Protein 1L0S (pdb70)

Radius of gyration: 23.51 Å; Cα contacts (8 Å, |Δi|>4): 1232; chains: 4; bounding box: 65×53×34 Å

Solvent-accessible surface area: 15300 Å² total

InterPro domains:
  IPR007928 Choristoneura fumiferana antifreeze [PF05264] (45-108)
  IPR036668 Insect antifreeze protein superfamily [SSF51177] (20-108)

B-factor: mean 42.64, std 13.29, range [8.75, 133.98]

Organism: Choristoneura fumiferana (NCBI:txid7141)

Secondary structure (DSSP, 8-state):
-EEEES----TT-EEESEEEE---EEEEEES-EEES-EEEEEEEES-EEESEEEEEEEEEEES-EEETTEEPP-TT-EEES-EEEE-/--EEES----TT-EEES-EEE---BS-EEES-EEES-EEEEEEEES-EEESEEEEEEEEEEES-EEETTEEPP-TT-EEES-EEEE-/-EEEES----TT-EEESEEEE---EEEEEES-EEES-EEEEEEEES-EEESEEEEEEEEEEES-EEETTEEPP-TT-EEES-EEEE-/--EEES----TT-EEES-EEE---BS-EEES-EEES-EEEEEEEES-EEESEEEEEEEEEEES-EEETTEEPP-SS-EEES-EEEE-

Structure (mmCIF, N/CA/C/O backbone):
data_1L0S
#
_entry.id   1L0S
#
_cell.length_a   128.400
_cell.length_b   128.400
_cell.length_c   68.320
_cell.angle_alpha   90.00
_cell.angle_beta   90.00
_cell.angle_gamma   120.00
#
_symmetry.space_group_name_H-M   'P 65'
#
loop_
_entity.id
_entity.type
_entity.pdbx_description
1 polymer 'thermal hysteresis protein'
2 non-polymer 'CADMIUM ION'
3 water water
#
loop_
_atom_site.group_PDB
_atom_site.id
_atom_site.type_symbol
_atom_site.label_atom_id
_atom_site.label_alt_id
_atom_site.label_comp_id
_atom_site.label_asym_id
_atom_site.label_entity_id
_atom_site.label_seq_id
_atom_site.pdbx_PDB_ins_code
_atom_site.Cartn_x
_atom_site.Cartn_y
_atom_site.Cartn_z
_atom_site.occupancy
_atom_site.B_iso_or_equiv
_atom_site.auth_seq_id
_atom_site.auth_comp_id
_atom_site.auth_asym_id
_atom_site.auth_atom_id
_atom_site.pdbx_PDB_model_num
ATOM 1 N N . SER A 1 3 ? 16.831 52.943 43.016 1.00 51.49 3 SER A N 1
ATOM 2 C CA . SER A 1 3 ? 16.170 54.282 42.937 1.00 58.24 3 SER A CA 1
ATOM 3 C C . SER A 1 3 ? 16.982 55.219 42.060 1.00 50.21 3 SER A C 1
ATOM 4 O O . SER A 1 3 ? 16.854 56.439 42.147 1.00 45.26 3 SER A O 1
ATOM 7 N N . CYS A 1 4 ? 17.826 54.642 41.218 1.00 55.14 4 CYS A N 1
ATOM 8 C CA . CYS A 1 4 ? 18.650 55.437 40.326 1.00 54.20 4 CYS A CA 1
ATOM 9 C C . CYS A 1 4 ? 18.154 55.246 38.896 1.00 49.42 4 CYS A C 1
ATOM 10 O O . CYS A 1 4 ? 18.186 54.137 38.369 1.00 51.46 4 CYS A O 1
ATOM 13 N N . THR A 1 5 ? 17.672 56.321 38.278 1.00 46.81 5 THR A N 1
ATOM 14 C CA . THR A 1 5 ? 17.183 56.233 36.905 1.00 46.17 5 THR A CA 1
ATOM 15 C C . THR A 1 5 ? 18.359 56.456 35.969 1.00 41.19 5 THR A C 1
ATOM 16 O O . THR A 1 5 ? 18.879 57.566 35.868 1.00 42.50 5 THR A O 1
ATOM 20 N N . ASN A 1 6 ? 18.775 55.401 35.280 1.00 42.01 6 ASN A N 1
ATOM 21 C CA . ASN A 1 6 ? 19.920 55.498 34.389 1.00 42.09 6 ASN A CA 1
ATOM 22 C C . ASN A 1 6 ? 19.636 55.267 32.918 1.00 38.05 6 ASN A C 1
ATOM 23 O O . ASN A 1 6 ? 19.212 54.187 32.516 1.00 32.67 6 ASN A O 1
ATOM 28 N N . THR A 1 7 ? 19.909 56.296 32.122 1.00 39.23 7 THR A N 1
ATOM 29 C CA . THR A 1 7 ? 19.734 56.252 30.672 1.00 37.22 7 THR A CA 1
ATOM 30 C C . THR A 1 7 ? 21.085 56.572 30.026 1.00 33.30 7 THR A C 1
ATOM 31 O O . THR A 1 7 ? 21.574 57.707 30.102 1.00 26.25 7 THR A O 1
ATOM 35 N N . ASN A 1 8 ? 21.700 55.569 29.405 1.00 39.89 8 ASN A N 1
ATOM 36 C CA . ASN A 1 8 ? 22.997 55.765 28.761 1.00 37.03 8 ASN A CA 1
ATOM 37 C C . ASN A 1 8 ? 24.028 56.424 29.680 1.00 37.99 8 ASN A C 1
ATOM 38 O O . ASN A 1 8 ? 24.747 57.344 29.274 1.00 24.94 8 ASN A O 1
ATOM 43 N N . SER A 1 9 ? 24.094 55.968 30.926 1.00 34.89 9 SER A N 1
ATOM 44 C CA . SER A 1 9 ? 25.061 56.530 31.860 1.00 43.09 9 SER A CA 1
ATOM 45 C C . SER A 1 9 ? 25.922 55.431 32.457 1.00 39.84 9 SER A C 1
ATOM 46 O O . SER A 1 9 ? 25.519 54.266 32.512 1.00 27.05 9 SER A O 1
ATOM 49 N N . GLN A 1 10 ? 27.115 55.810 32.898 1.00 42.73 10 GLN A N 1
ATOM 50 C CA . GLN A 1 10 ? 28.031 54.851 33.500 1.00 49.62 10 GLN A CA 1
ATOM 51 C C . GLN A 1 10 ? 28.641 55.423 34.770 1.00 47.93 10 GLN A C 1
ATOM 52 O O . GLN A 1 10 ? 29.109 56.565 34.792 1.00 53.63 10 GLN A O 1
ATOM 58 N N . LEU A 1 11 ? 28.614 54.630 35.834 1.00 47.69 11 LEU A N 1
ATOM 59 C CA . LEU A 1 11 ? 29.167 55.065 37.107 1.00 55.56 11 LEU A CA 1
ATOM 60 C C . LEU A 1 11 ? 30.294 54.137 37.538 1.00 53.18 11 LEU A C 1
ATOM 61 O O . LEU A 1 11 ? 30.316 52.953 37.187 1.00 48.73 11 LEU A O 1
ATOM 66 N N . SER A 1 12 ? 31.232 54.685 38.296 1.00 54.44 12 SER A N 1
ATOM 67 C CA . SER A 1 12 ? 32.347 53.900 38.795 1.00 55.47 12 SER A CA 1
ATOM 68 C C . SER A 1 12 ? 31.770 52.941 39.818 1.00 51.27 12 SER A C 1
ATOM 69 O O . SER A 1 12 ? 30.893 53.316 40.592 1.00 57.43 12 SER A O 1
ATOM 72 N N . ALA A 1 13 ? 32.253 51.702 39.810 1.00 63.68 13 ALA A N 1
ATOM 73 C CA . ALA A 1 13 ? 31.780 50.675 40.734 1.00 62.01 13 ALA A CA 1
ATOM 74 C C . AL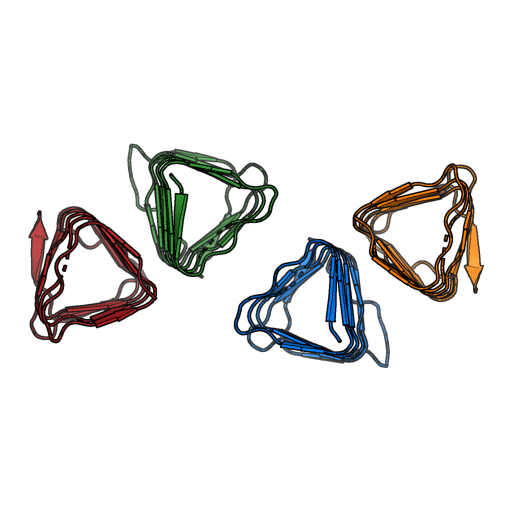A A 1 13 ? 31.734 51.182 42.178 1.00 60.85 13 ALA A C 1
ATOM 75 O O . ALA A 1 13 ? 30.963 50.678 43.001 1.00 59.32 13 ALA A O 1
ATOM 77 N N . ASN A 1 14 ? 32.554 52.187 42.471 1.00 51.25 14 ASN A N 1
ATOM 78 C CA . ASN A 1 14 ? 32.615 52.767 43.805 1.00 54.33 14 ASN A CA 1
ATOM 79 C C . ASN A 1 14 ? 31.640 53.922 44.073 1.00 56.56 14 ASN A C 1
ATOM 80 O O . ASN A 1 14 ? 31.494 54.351 45.218 1.00 58.47 14 ASN A O 1
ATOM 85 N N . SER A 1 15 ? 30.967 54.420 43.038 1.00 51.84 15 SER A N 1
ATOM 86 C CA . SER A 1 15 ? 30.033 55.538 43.209 1.00 49.79 15 SER A CA 1
ATOM 87 C C . SER A 1 15 ? 28.667 55.144 43.760 1.00 51.18 15 SER A C 1
ATOM 88 O O . SER A 1 15 ? 28.250 53.986 43.660 1.00 54.77 15 SER A O 1
ATOM 91 N N . LYS A 1 16 ? 27.977 56.120 44.343 1.00 44.11 16 LYS A N 1
ATOM 92 C CA . LYS A 1 16 ? 26.652 55.906 44.921 1.00 46.87 16 LYS A CA 1
ATOM 93 C C . LYS A 1 16 ? 25.604 56.803 44.257 1.00 50.64 16 LYS A C 1
ATOM 94 O O . LYS A 1 16 ? 25.816 58.008 44.106 1.00 46.39 16 LYS A O 1
ATOM 100 N N . CYS A 1 17 ? 24.477 56.216 43.861 1.00 50.68 17 CYS A N 1
ATOM 101 C CA . CYS A 1 17 ? 23.398 56.976 43.234 1.00 52.07 17 CYS A CA 1
ATOM 102 C C . CYS A 1 17 ? 22.072 56.658 43.897 1.00 53.89 17 CYS A C 1
ATOM 103 O O . CYS A 1 17 ? 21.592 55.522 43.844 1.00 52.80 17 CYS A O 1
ATOM 106 N N . GLU A 1 18 ? 21.472 57.678 44.502 1.00 52.38 18 GLU A N 1
ATOM 107 C CA . GLU A 1 18 ? 20.208 57.511 45.208 1.00 48.79 18 GLU A CA 1
ATOM 108 C C . GLU A 1 18 ? 19.181 58.580 44.820 1.00 44.49 18 GLU A C 1
ATOM 109 O O . GLU A 1 18 ? 19.492 59.778 44.819 1.00 35.68 18 GLU A O 1
ATOM 115 N N . LYS A 1 19 ? 17.963 58.131 44.497 1.00 37.43 19 LYS A N 1
ATOM 116 C CA . LYS A 1 19 ? 16.860 59.013 44.124 1.00 40.84 19 LYS A CA 1
ATOM 117 C C . LYS A 1 19 ? 17.336 60.047 43.125 1.00 40.76 19 LYS A C 1
ATOM 118 O O . LYS A 1 19 ? 17.128 61.248 43.311 1.00 39.83 19 LYS A O 1
ATOM 124 N N . SER A 1 20 ? 17.967 59.581 42.057 1.00 41.55 20 SER A N 1
ATOM 125 C CA . SER A 1 20 ? 18.501 60.496 41.066 1.00 34.70 20 SER A CA 1
ATOM 126 C C . SER A 1 20 ? 18.322 59.980 39.663 1.00 32.96 20 SER A C 1
ATOM 127 O O . SER A 1 20 ? 18.041 58.798 39.446 1.00 33.73 20 SER A O 1
ATOM 130 N N . THR A 1 21 ? 18.507 60.884 38.707 1.00 28.24 21 THR A N 1
ATOM 131 C CA . THR A 1 21 ? 18.391 60.552 37.295 1.00 33.88 21 THR A CA 1
ATOM 132 C C . THR A 1 21 ? 19.683 60.849 36.539 1.00 26.54 21 THR A C 1
ATOM 133 O O . THR A 1 21 ? 20.222 61.952 36.618 1.00 26.86 21 THR A O 1
ATOM 137 N N . LEU A 1 22 ? 20.170 59.862 35.794 1.00 36.58 22 LEU A N 1
ATOM 138 C CA . LEU A 1 22 ? 21.407 60.017 35.032 1.00 36.19 22 LEU A CA 1
ATOM 139 C C . LEU A 1 22 ? 21.117 59.823 33.552 1.00 30.67 22 LEU A C 1
ATOM 140 O O . LEU A 1 22 ? 20.683 58.758 33.129 1.00 33.28 22 LEU A O 1
ATOM 145 N N . THR A 1 23 ? 21.374 60.853 32.762 1.00 32.12 23 THR A N 1
ATOM 146 C CA . THR A 1 23 ? 21.118 60.786 31.332 1.00 31.53 23 THR A CA 1
ATOM 147 C C . THR A 1 23 ? 22.398 61.149 30.571 1.00 24.53 23 THR A C 1
ATOM 148 O O . THR A 1 23 ? 22.828 62.310 30.554 1.00 26.79 23 THR A O 1
ATOM 152 N N . ASN A 1 24 ? 23.010 60.153 29.940 1.00 25.74 24 ASN A N 1
ATOM 153 C CA . ASN A 1 24 ? 24.251 60.395 29.210 1.00 35.61 24 ASN A CA 1
ATOM 154 C C . ASN A 1 24 ? 25.242 61.055 30.177 1.00 27.56 24 ASN A C 1
ATOM 155 O O . ASN A 1 24 ? 25.896 62.043 29.853 1.00 32.63 24 ASN A O 1
ATOM 160 N N . CYS A 1 25 ? 25.321 60.503 31.380 1.00 28.24 25 CYS A N 1
ATOM 161 C CA . CYS A 1 25 ? 26.199 61.018 32.429 1.00 38.77 25 CYS A CA 1
ATOM 162 C C . CYS A 1 25 ? 27.306 60.030 32.817 1.00 44.30 25 CYS A C 1
ATOM 163 O O . CYS A 1 25 ? 27.136 58.812 32.694 1.00 31.30 25 CYS A O 1
ATOM 180 N N . VAL A 1 27 ? 29.620 59.191 36.087 1.00 36.15 27 VAL A N 1
ATOM 181 C CA . VAL A 1 27 ? 29.837 59.446 37.507 1.00 44.26 27 VAL A CA 1
ATOM 182 C C . VAL A 1 27 ? 31.010 58.624 38.040 1.00 47.59 27 VAL A C 1
ATOM 183 O O . VAL A 1 27 ? 30.979 57.392 38.023 1.00 40.43 27 VAL A O 1
ATOM 187 N N . ASP A 1 28 ? 32.046 59.310 38.512 1.00 42.88 28 ASP A N 1
ATOM 188 C CA . ASP A 1 28 ? 33.221 58.625 39.038 1.00 52.62 28 ASP A CA 1
ATOM 189 C C . ASP A 1 28 ? 33.518 58.989 40.485 1.00 48.27 28 ASP A C 1
ATOM 190 O O . ASP A 1 28 ? 33.679 60.167 40.812 1.00 40.18 28 ASP A O 1
ATOM 195 N N . LYS A 1 29 ? 33.598 57.974 41.345 1.00 47.16 29 LYS A N 1
ATOM 196 C CA . LYS A 1 29 ? 33.895 58.202 42.754 1.00 53.08 29 LYS A CA 1
ATOM 197 C C . LYS A 1 29 ? 33.010 59.361 43.200 1.00 47.25 29 LYS A C 1
ATOM 198 O O . LYS A 1 29 ? 33.503 60.441 43.523 1.00 46.35 29 LYS A O 1
ATOM 204 N N . SER A 1 30 ? 31.699 59.137 43.202 1.00 50.75 30 SER A N 1
ATOM 205 C CA . SER A 1 30 ? 30.769 60.190 43.574 1.00 44.55 30 SER A CA 1
ATOM 206 C C . SER A 1 30 ? 29.515 59.728 44.295 1.00 46.04 30 SER A C 1
ATOM 207 O O . SER A 1 30 ? 29.080 58.580 44.159 1.00 39.76 30 SER A O 1
ATOM 210 N N . GLU A 1 31 ? 28.940 60.657 45.054 1.00 41.61 31 GLU A N 1
ATOM 211 C CA . GLU A 1 31 ? 27.715 60.424 45.812 1.00 50.28 31 GLU A CA 1
ATOM 212 C C . GLU A 1 31 ? 26.650 61.387 45.283 1.00 45.56 31 GLU A C 1
ATOM 213 O O . GLU A 1 31 ? 26.695 62.587 45.558 1.00 42.20 31 GLU A O 1
ATOM 219 N N . VAL A 1 32 ? 25.700 60.858 44.522 1.00 39.83 32 VAL A N 1
ATOM 220 C CA . VAL A 1 32 ? 24.637 61.670 43.951 1.00 45.16 32 VAL A CA 1
ATOM 221 C C . VAL A 1 32 ? 23.300 61.348 44.616 1.00 44.14 32 VAL A C 1
ATOM 222 O O . VAL A 1 32 ? 22.807 60.223 44.518 1.00 37.29 32 VAL A O 1
ATOM 226 N N . PHE A 1 33 ? 22.727 62.339 45.299 1.00 42.51 33 PHE A N 1
ATOM 227 C CA . PHE A 1 33 ? 21.446 62.172 45.997 1.00 46.69 33 PHE A CA 1
ATOM 228 C C . PHE A 1 33 ? 20.381 63.150 45.502 1.00 34.52 33 PHE A C 1
ATOM 229 O O . PHE A 1 33 ? 20.636 64.351 45.421 1.00 33.83 33 PHE A O 1
ATOM 237 N N . GLY A 1 34 ? 19.191 62.626 45.192 1.00 42.39 34 GLY A N 1
ATOM 238 C CA . GLY A 1 34 ? 18.071 63.445 44.728 1.00 31.58 34 GLY A CA 1
ATOM 239 C C . GLY A 1 34 ? 18.492 64.512 43.744 1.00 36.30 34 GLY A C 1
ATOM 240 O O . GLY A 1 34 ? 18.139 65.691 43.872 1.00 30.10 34 GLY A O 1
ATOM 241 N N . THR A 1 35 ? 19.233 64.066 42.736 1.00 29.17 35 THR A N 1
ATOM 242 C CA . THR A 1 35 ? 19.799 64.936 41.724 1.00 27.69 35 THR A CA 1
ATOM 243 C C . THR A 1 35 ? 19.441 64.491 40.321 1.00 23.24 35 THR A C 1
ATOM 244 O O . THR A 1 35 ? 19.142 63.320 40.071 1.00 31.55 35 THR A O 1
ATOM 248 N N . THR A 1 36 ? 19.473 65.440 39.402 1.00 29.27 36 THR A N 1
ATOM 249 C CA . THR A 1 36 ? 19.174 65.143 38.016 1.00 34.95 36 THR A CA 1
ATOM 250 C C . THR A 1 36 ? 20.447 65.427 37.250 1.00 28.25 36 THR A C 1
ATOM 251 O O . THR A 1 36 ? 20.964 66.548 37.279 1.00 22.38 36 THR A O 1
ATOM 255 N N . CYS A 1 37 ? 20.951 64.403 36.572 1.00 34.99 37 CYS A N 1
ATOM 256 C CA . CYS A 1 37 ? 22.173 64.532 35.803 1.00 25.51 37 CYS A CA 1
ATOM 257 C C . CYS A 1 37 ? 21.903 64.380 34.312 1.00 28.39 37 CYS A C 1
ATOM 258 O O . CYS A 1 37 ? 21.299 63.397 33.868 1.00 34.01 37 CYS A O 1
ATOM 261 N N . THR A 1 38 ? 22.362 65.356 33.536 1.00 29.09 38 THR A N 1
ATOM 262 C CA . THR A 1 38 ? 22.182 65.316 32.091 1.00 30.55 38 THR A CA 1
ATOM 263 C C . THR A 1 38 ? 23.489 65.680 31.379 1.00 27.80 38 THR A C 1
ATOM 264 O O . THR A 1 38 ? 24.006 66.795 31.525 1.00 24.12 38 THR A O 1
ATOM 268 N N . GLY A 1 39 ? 24.020 64.716 30.629 1.00 29.37 39 GLY A N 1
ATOM 269 C CA . GLY A 1 39 ? 25.251 64.927 29.883 1.00 26.26 39 GLY A CA 1
ATOM 270 C C . GLY A 1 39 ? 26.345 65.624 30.670 1.00 31.59 39 GLY A C 1
ATOM 271 O O . GLY A 1 39 ? 26.973 66.555 30.177 1.00 30.42 39 GLY A O 1
ATOM 272 N N . SER A 1 40 ? 26.567 65.181 31.902 1.00 34.05 40 SER A N 1
ATOM 273 C CA . SER A 1 40 ? 27.596 65.765 32.753 1.00 32.81 40 SER A CA 1
ATOM 274 C C . SER A 1 40 ? 28.592 64.713 33.236 1.00 31.47 40 SER A C 1
ATOM 275 O O . SER A 1 40 ? 28.368 63.501 33.110 1.00 23.05 40 SER A O 1
ATOM 278 N N . ARG A 1 41 ? 29.697 65.187 33.793 1.00 32.09 41 ARG A N 1
ATOM 279 C CA . ARG A 1 41 ? 30.720 64.288 34.310 1.00 43.53 41 ARG A CA 1
ATOM 280 C C . ARG A 1 41 ? 30.981 64.564 35.781 1.00 39.40 41 ARG A C 1
ATOM 281 O O . ARG A 1 41 ? 31.352 65.684 36.158 1.00 37.54 41 ARG A O 1
ATOM 289 N N . PHE A 1 42 ? 30.774 63.553 36.619 1.00 38.09 42 PHE A N 1
ATOM 290 C CA . PHE A 1 42 ? 31.022 63.717 38.052 1.00 48.52 42 PHE A CA 1
ATOM 291 C C . PHE A 1 42 ? 32.290 62.976 38.434 1.00 48.89 42 PHE A C 1
ATOM 292 O O . PHE A 1 42 ? 32.371 61.753 38.305 1.00 43.60 42 PHE A O 1
ATOM 300 N N . ASP A 1 43 ? 33.280 63.725 38.902 1.00 50.76 43 ASP A N 1
ATOM 301 C CA . ASP A 1 43 ? 34.551 63.138 39.299 1.00 55.52 43 ASP A CA 1
ATOM 302 C C . ASP A 1 43 ? 34.925 63.527 40.728 1.00 49.47 43 ASP A C 1
ATOM 303 O O . ASP A 1 43 ? 35.398 64.637 40.985 1.00 42.89 43 ASP A O 1
ATOM 308 N N . GLY A 1 44 ? 34.698 62.604 41.657 1.00 48.72 44 GLY A N 1
ATOM 309 C CA . GLY A 1 44 ? 35.018 62.869 43.046 1.00 54.66 44 GLY A CA 1
ATOM 310 C C . GLY A 1 44 ? 34.165 63.991 43.597 1.00 58.11 44 GLY A C 1
ATOM 311 O O . GLY A 1 44 ? 34.669 65.026 44.028 1.00 54.99 44 GLY A O 1
ATOM 312 N N . VAL A 1 45 ? 32.856 63.788 43.576 1.00 62.37 45 VAL A N 1
ATOM 313 C CA . VAL A 1 45 ? 31.953 64.801 44.081 1.00 60.89 45 VAL A CA 1
ATOM 314 C C . VAL A 1 45 ? 30.802 64.186 44.864 1.00 56.38 45 VAL A C 1
ATOM 315 O O . VAL A 1 45 ? 30.451 63.011 44.684 1.00 48.97 45 VAL A O 1
ATOM 319 N N . THR A 1 46 ? 30.242 64.997 45.752 1.00 51.73 46 THR A N 1
ATOM 320 C CA . THR A 1 46 ? 29.096 64.621 46.568 1.00 53.77 46 THR A CA 1
ATOM 321 C C . THR A 1 46 ? 28.077 65.719 46.256 1.00 45.85 46 THR A C 1
ATOM 322 O O . THR A 1 46 ? 28.204 66.849 46.729 1.00 37.28 46 THR A O 1
ATOM 326 N N . ILE A 1 47 ? 27.084 65.385 45.437 1.00 44.78 47 ILE A N 1
ATOM 327 C CA . ILE A 1 47 ? 26.084 66.359 45.015 1.00 41.88 47 ILE A CA 1
ATOM 328 C C . ILE A 1 47 ? 24.683 65.991 45.492 1.00 49.05 47 ILE A C 1
ATOM 329 O O . ILE A 1 47 ? 24.199 64.871 45.268 1.00 40.14 47 ILE A O 1
ATOM 334 N N . THR A 1 48 ? 24.028 66.949 46.142 1.00 45.73 48 THR A N 1
ATOM 335 C CA . THR A 1 48 ? 22.704 66.711 46.691 1.00 45.85 48 THR A CA 1
ATOM 336 C C . THR A 1 48 ? 21.663 67.703 46.225 1.00 42.04 48 THR A C 1
ATOM 337 O O . THR A 1 48 ? 21.926 68.905 46.190 1.00 36.53 48 THR A O 1
ATOM 341 N N . THR A 1 49 ? 20.481 67.185 45.886 1.00 35.33 49 THR A N 1
ATOM 342 C CA . THR A 1 49 ? 19.344 68.003 45.457 1.00 43.18 49 THR A CA 1
ATOM 343 C C . THR A 1 49 ? 19.757 69.057 44.441 1.00 37.59 49 THR A C 1
ATOM 344 O O . THR A 1 49 ? 19.500 70.255 44.605 1.00 29.81 49 THR A O 1
ATOM 348 N N . SER A 1 50 ? 20.388 68.603 43.370 1.00 39.58 50 SER A N 1
ATOM 349 C CA . SER A 1 50 ? 20.863 69.521 42.359 1.00 32.86 50 SER A CA 1
ATOM 350 C C . SER A 1 50 ? 20.535 69.034 40.984 1.00 24.36 50 SER A C 1
ATOM 351 O O . SER A 1 50 ? 19.966 67.954 40.800 1.00 29.78 50 SER A O 1
ATOM 354 N N . THR A 1 51 ? 20.914 69.855 40.012 1.00 21.88 51 THR A N 1
ATOM 355 C CA . THR A 1 51 ? 20.719 69.529 38.615 1.00 32.46 51 THR A CA 1
ATOM 356 C C . THR A 1 51 ? 21.999 69.906 37.895 1.00 29.66 51 THR A C 1
ATOM 357 O O . THR A 1 51 ? 22.512 71.014 38.067 1.00 29.27 51 THR A O 1
ATOM 361 N N . SER A 1 52 ? 22.522 68.978 37.105 1.00 33.71 52 SER A N 1
ATOM 362 C CA . SER A 1 52 ? 23.735 69.236 36.348 1.00 30.88 52 SER A CA 1
ATOM 363 C C . SER A 1 52 ? 23.448 69.014 34.878 1.00 29.92 52 SER A C 1
ATOM 364 O O . SER A 1 52 ? 22.979 67.939 34.478 1.00 31.80 52 SER A O 1
ATOM 367 N N . THR A 1 53 ? 23.728 70.028 34.067 1.00 32.05 53 THR A N 1
ATOM 368 C CA . THR A 1 53 ? 23.497 69.909 32.632 1.00 38.02 53 THR A CA 1
ATOM 369 C C . THR A 1 53 ? 24.762 70.237 31.853 1.00 28.88 53 THR A C 1
ATOM 370 O O . THR A 1 53 ? 25.309 71.339 31.969 1.00 27.05 53 THR A O 1
ATOM 374 N N . GLY A 1 54 ? 25.208 69.264 31.061 1.00 30.16 54 GLY A N 1
ATOM 375 C CA . GLY A 1 54 ? 26.398 69.431 30.244 1.00 34.83 54 GLY A CA 1
ATOM 376 C C . GLY A 1 54 ? 27.549 70.051 31.007 1.00 32.61 54 GLY A C 1
ATOM 377 O O . GLY A 1 54 ? 28.203 70.972 30.532 1.00 26.61 54 GLY A O 1
ATOM 378 N N . SER A 1 55 ? 27.800 69.550 32.204 1.00 27.02 55 SER A N 1
ATOM 379 C CA . SER A 1 55 ? 28.867 70.109 32.995 1.00 35.16 55 SER A CA 1
ATOM 380 C C . SER A 1 55 ? 29.833 69.053 33.501 1.00 35.47 55 SER A C 1
ATOM 381 O O . SER A 1 55 ? 29.494 67.875 33.611 1.00 22.58 55 SER A O 1
ATOM 384 N N . ARG A 1 56 ? 31.057 69.490 33.767 1.00 39.48 56 ARG A N 1
ATOM 385 C CA . ARG A 1 56 ? 32.086 68.619 34.318 1.00 46.24 56 ARG A CA 1
ATOM 386 C C . ARG A 1 56 ? 32.379 69.221 35.676 1.00 35.11 56 ARG A C 1
ATOM 387 O O . ARG A 1 56 ? 32.722 70.400 35.777 1.00 39.28 56 ARG A O 1
ATOM 395 N N . ILE A 1 57 ? 32.209 68.425 36.722 1.00 33.92 57 ILE A N 1
ATOM 396 C CA . ILE A 1 57 ? 32.469 68.911 38.066 1.00 41.90 57 ILE A CA 1
ATOM 397 C C . ILE A 1 57 ? 33.430 67.954 38.767 1.00 47.51 57 ILE A C 1
ATOM 398 O O . ILE A 1 57 ? 33.185 66.737 38.833 1.00 38.80 57 ILE A O 1
ATOM 403 N N . SER A 1 58 ? 34.517 68.510 39.299 1.00 44.74 58 SER A N 1
ATOM 404 C CA . SER A 1 58 ? 35.539 67.698 39.949 1.00 56.62 58 SER A CA 1
ATOM 405 C C . SER A 1 58 ? 35.934 68.142 41.352 1.00 55.48 58 SER A C 1
ATOM 406 O O . SER A 1 58 ? 35.884 69.329 41.692 1.00 43.00 58 SER A O 1
ATOM 409 N N . GLY A 1 59 ? 36.348 67.162 42.151 1.00 62.07 59 GLY A N 1
ATOM 410 C CA . GLY A 1 59 ? 36.780 67.422 43.511 1.00 70.36 59 GLY A CA 1
ATOM 411 C C . GLY A 1 59 ? 38.293 67.330 43.657 1.00 70.40 59 GLY A C 1
ATOM 412 O O . GLY A 1 59 ? 39.012 68.190 43.144 1.00 68.31 59 GLY A O 1
ATOM 413 N N . PRO A 1 60 ? 38.812 66.284 44.325 1.00 63.89 60 PRO A N 1
ATOM 414 C CA . PRO A 1 60 ? 38.092 65.171 44.953 1.00 57.95 60 PRO A CA 1
ATOM 415 C C . PRO A 1 60 ? 37.308 65.524 46.218 1.00 54.55 60 PRO A C 1
ATOM 416 O O . PRO A 1 60 ? 36.549 64.698 46.740 1.00 48.82 60 PRO A O 1
ATOM 420 N N . GLY A 1 61 ? 37.496 66.738 46.720 1.00 45.49 61 GLY A N 1
ATOM 421 C CA . GLY A 1 61 ? 36.765 67.140 47.911 1.00 58.61 61 GLY A CA 1
ATOM 422 C C . GLY A 1 61 ? 35.579 68.033 47.579 1.00 60.08 61 GLY A C 1
ATOM 423 O O . GLY A 1 61 ? 35.177 68.875 48.380 1.00 63.46 61 GLY A O 1
ATOM 424 N N . CYS A 1 62 ? 35.015 67.836 46.392 1.00 57.55 62 CYS A N 1
ATOM 425 C CA . CYS A 1 62 ? 33.893 68.632 45.922 1.00 55.08 62 CYS A CA 1
ATOM 426 C C . CYS A 1 62 ? 32.549 68.259 46.552 1.00 54.83 62 CYS A C 1
ATOM 427 O O . CYS A 1 62 ? 32.127 67.102 46.524 1.00 55.23 62 CYS A O 1
ATOM 430 N N . LYS A 1 63 ? 31.889 69.264 47.122 1.00 50.68 63 LYS A N 1
ATOM 431 C CA . LYS A 1 63 ? 30.593 69.093 47.775 1.00 54.75 63 LYS A CA 1
ATOM 432 C C . LYS A 1 63 ? 29.586 70.107 47.228 1.00 56.08 63 LYS A C 1
ATOM 433 O O . LYS A 1 63 ? 29.824 71.316 47.277 1.00 54.36 63 LYS A O 1
ATOM 439 N N . ILE A 1 64 ? 28.463 69.613 46.714 1.00 54.40 64 ILE A N 1
ATOM 440 C CA . ILE A 1 64 ? 27.427 70.484 46.155 1.00 56.93 64 ILE A CA 1
ATOM 441 C C . ILE A 1 64 ? 26.066 70.229 46.787 1.00 52.62 64 ILE A C 1
ATOM 442 O O . ILE A 1 64 ? 25.647 69.079 46.939 1.00 53.94 64 ILE A O 1
ATOM 447 N N . SER A 1 65 ? 25.377 71.308 47.144 1.00 45.78 65 SER A N 1
ATOM 448 C CA . SER A 1 65 ? 24.065 71.206 47.771 1.00 47.95 65 SER A CA 1
ATOM 449 C C . SER A 1 65 ? 23.063 72.177 47.170 1.00 41.76 65 SER A C 1
ATOM 450 O O . SER A 1 65 ? 23.286 73.388 47.166 1.00 40.52 65 SER A O 1
ATOM 453 N N . THR A 1 66 ? 21.954 71.628 46.679 1.00 39.22 66 THR A N 1
ATOM 454 C CA . THR A 1 66 ? 20.875 72.397 46.067 1.00 42.23 66 THR A CA 1
ATOM 455 C C . THR A 1 66 ? 21.340 73.538 45.137 1.00 50.00 66 THR A C 1
ATOM 456 O O . THR A 1 66 ? 21.215 74.738 45.438 1.00 38.54 66 THR A O 1
ATOM 460 N N . CYS A 1 67 ? 21.877 73.122 43.990 1.00 46.68 67 CYS A N 1
ATOM 461 C CA . CYS A 1 67 ? 22.375 74.028 42.963 1.00 38.56 67 CYS A CA 1
ATOM 462 C C . CYS A 1 67 ? 21.926 73.556 41.599 1.00 30.48 67 CYS A C 1
ATOM 463 O O . CYS A 1 67 ? 21.512 72.405 41.420 1.00 34.87 67 CYS A O 1
ATOM 466 N N . ILE A 1 68 ? 22.016 74.458 40.633 1.00 26.01 68 ILE A N 1
ATOM 467 C CA . ILE A 1 68 ? 21.705 74.102 39.263 1.00 34.46 68 ILE A CA 1
ATOM 468 C C . ILE A 1 68 ? 22.984 74.443 38.523 1.00 32.46 68 ILE A C 1
ATOM 469 O O . ILE A 1 68 ? 23.457 75.582 38.585 1.00 33.27 68 ILE A O 1
ATOM 474 N N . ILE A 1 69 ? 23.562 73.452 37.852 1.00 33.51 69 ILE A N 1
ATOM 475 C CA . ILE A 1 69 ? 24.812 73.666 37.120 1.00 35.36 69 ILE A CA 1
ATOM 476 C C . ILE A 1 69 ? 24.597 73.428 35.635 1.00 28.29 69 ILE A C 1
ATOM 477 O O . ILE A 1 69 ? 24.151 72.349 35.229 1.00 36.34 69 ILE A O 1
ATOM 482 N N . THR A 1 70 ? 24.912 74.439 34.825 1.00 33.44 70 THR A N 1
ATOM 483 C CA . THR A 1 70 ? 24.744 74.332 33.375 1.00 36.53 70 THR A CA 1
ATOM 484 C C . THR A 1 70 ? 25.997 74.776 32.636 1.00 41.52 70 THR A C 1
ATOM 485 O O . THR A 1 70 ? 26.506 75.876 32.874 1.00 31.11 70 THR A O 1
ATOM 489 N N . GLY A 1 71 ? 26.477 73.923 31.732 1.00 46.63 71 GLY A N 1
ATOM 490 C CA . GLY A 1 71 ? 27.664 74.247 30.958 1.00 43.93 71 GLY A CA 1
ATOM 491 C C . GLY A 1 71 ? 28.825 74.724 31.809 1.00 45.02 71 GLY A C 1
ATOM 492 O O . GLY A 1 71 ? 29.574 75.618 31.411 1.00 47.51 71 GLY A O 1
ATOM 493 N N . GLY A 1 72 ? 28.963 74.137 32.992 1.00 34.24 72 GLY A N 1
ATOM 494 C CA . GLY A 1 72 ? 30.050 74.504 33.876 1.00 45.65 72 GLY A CA 1
ATOM 495 C C . GLY A 1 72 ? 29.791 75.683 34.791 1.00 44.49 72 GLY A C 1
ATOM 496 O O . GLY A 1 72 ? 30.533 75.897 35.742 1.00 46.25 72 GLY A O 1
ATOM 497 N N . VAL A 1 73 ? 28.748 76.456 34.529 1.00 51.94 73 VAL A N 1
ATOM 498 C CA . VAL A 1 73 ? 28.479 77.605 35.379 1.00 50.95 73 VAL A CA 1
ATOM 499 C C . VAL A 1 73 ? 27.309 77.390 36.338 1.00 53.59 73 VAL A C 1
ATOM 500 O O . VAL A 1 73 ? 26.196 77.060 35.925 1.00 53.38 73 VAL A O 1
ATOM 504 N N . PRO A 1 74 ? 27.566 77.549 37.647 1.00 55.63 74 PRO A N 1
ATOM 505 C CA . PRO A 1 74 ? 26.565 77.391 38.705 1.00 51.87 74 PRO A CA 1
ATOM 506 C C . PRO A 1 74 ? 25.678 78.629 38.779 1.00 49.05 74 PRO A C 1
ATOM 507 O O . PRO A 1 74 ? 26.169 79.754 38.888 1.00 55.48 74 PRO A O 1
ATOM 511 N N . ALA A 1 75 ? 24.370 78.424 38.727 1.00 50.47 75 ALA A N 1
ATOM 512 C CA . ALA A 1 75 ? 23.447 79.547 38.779 1.00 46.03 75 ALA A CA 1
ATOM 513 C C . ALA A 1 75 ? 23.440 80.217 40.151 1.00 43.36 75 ALA A C 1
ATOM 514 O O . ALA A 1 75 ? 23.501 79.545 41.180 1.00 40.28 75 ALA A O 1
ATOM 516 N N . PRO A 1 76 ? 23.380 81.558 40.180 1.00 46.12 76 PRO A N 1
ATOM 517 C CA . PRO A 1 76 ? 23.358 82.287 41.453 1.00 52.54 76 PRO A CA 1
ATOM 518 C C . PRO A 1 76 ? 22.122 81.846 42.233 1.00 55.96 76 PRO A C 1
ATOM 519 O O . PRO A 1 76 ? 21.000 81.954 41.736 1.00 55.66 76 PRO A O 1
ATOM 523 N N . SER A 1 77 ? 22.329 81.345 43.445 1.00 58.88 77 SER A N 1
ATOM 524 C CA . SER A 1 77 ? 21.223 80.871 44.274 1.00 59.21 77 SER A CA 1
ATOM 525 C C . SER A 1 77 ? 21.573 80.906 45.757 1.00 60.00 77 SER A C 1
ATOM 526 O O . SER A 1 77 ? 22.597 80.365 46.174 1.00 60.56 77 SER A O 1
ATOM 529 N N . ALA A 1 78 ? 20.713 81.533 46.553 1.00 53.85 78 ALA A N 1
ATOM 530 C CA . ALA A 1 78 ? 20.948 81.631 47.986 1.00 46.46 78 ALA A CA 1
ATOM 531 C C . ALA A 1 78 ? 20.934 80.257 48.632 1.00 42.99 78 ALA A C 1
ATOM 532 O O . ALA A 1 78 ? 21.484 80.068 49.714 1.00 48.30 78 ALA A O 1
ATOM 534 N N . ALA A 1 79 ? 20.314 79.293 47.964 1.00 46.40 79 ALA A N 1
ATOM 535 C CA . ALA A 1 79 ? 20.239 77.940 48.502 1.00 55.99 79 ALA A CA 1
ATOM 536 C C . ALA A 1 79 ? 21.349 77.043 47.960 1.00 55.82 79 ALA A C 1
ATOM 537 O O . ALA A 1 79 ? 21.523 75.912 48.419 1.00 53.55 79 ALA A O 1
ATOM 539 N N . CYS A 1 80 ? 22.092 77.549 46.980 1.00 54.69 80 CYS A N 1
ATOM 540 C CA . CYS A 1 80 ? 23.185 76.788 46.380 1.00 55.89 80 CYS A CA 1
ATOM 541 C C . CYS A 1 80 ? 24.486 76.900 47.175 1.00 56.07 80 CYS A C 1
ATOM 542 O O . CYS A 1 80 ? 25.093 77.972 47.262 1.00 49.01 80 CYS A O 1
ATOM 545 N N . LYS A 1 81 ? 24.910 75.781 47.752 1.00 54.20 81 LYS A N 1
ATOM 546 C CA . LYS A 1 81 ? 26.136 75.744 48.539 1.00 56.09 81 LYS A CA 1
ATOM 547 C C . LYS A 1 81 ? 27.202 74.899 47.851 1.00 60.00 81 LYS A C 1
ATOM 548 O O . LYS A 1 81 ? 27.006 73.704 47.612 1.00 54.00 81 LYS A O 1
ATOM 554 N N . ILE A 1 82 ? 28.333 75.522 47.537 1.00 63.19 82 ILE A N 1
ATOM 555 C CA . ILE A 1 82 ? 29.427 74.825 46.869 1.00 65.73 82 ILE A CA 1
ATOM 556 C C . ILE A 1 82 ? 30.730 74.943 47.652 1.00 71.05 82 ILE A C 1
ATOM 557 O O . ILE A 1 82 ? 31.042 76.001 48.199 1.00 75.58 82 ILE A O 1
ATOM 562 N N . SER A 1 83 ? 31.493 73.855 47.695 1.00 70.06 83 SER A N 1
ATOM 563 C CA . SER A 1 83 ? 32.752 73.846 48.422 1.00 67.55 83 SER A CA 1
ATOM 564 C C . SER A 1 83 ? 33.778 72.902 47.805 1.00 67.57 83 SER A C 1
ATOM 565 O O . SER A 1 83 ? 33.493 71.726 47.572 1.00 65.48 83 SER A O 1
ATOM 568 N N . GLY A 1 84 ? 34.969 73.432 47.538 1.00 69.80 84 GLY A N 1
ATOM 569 C CA . GLY A 1 84 ? 36.048 72.629 46.975 1.00 68.63 84 GLY A CA 1
ATOM 570 C C . GLY A 1 84 ? 35.746 71.956 45.653 1.00 61.57 84 GLY A C 1
ATOM 571 O O . GLY A 1 84 ? 36.091 70.796 45.431 1.00 58.46 84 GLY A O 1
ATOM 572 N N . CYS A 1 85 ? 35.097 72.692 44.765 1.00 64.57 85 CYS A N 1
ATOM 573 C CA . CYS A 1 85 ? 34.752 72.151 43.468 1.00 56.18 85 CYS A CA 1
ATOM 574 C C . CYS A 1 85 ? 35.384 72.929 42.337 1.00 60.32 85 CYS A C 1
ATOM 575 O O . CYS A 1 85 ? 35.696 74.122 42.461 1.00 50.86 85 CYS A O 1
ATOM 578 N N . THR A 1 86 ? 35.578 72.231 41.228 1.00 53.55 86 THR A N 1
ATOM 579 C CA . THR A 1 86 ? 36.121 72.847 40.037 1.00 57.84 86 THR A CA 1
ATOM 580 C C . THR A 1 86 ? 35.177 72.425 38.926 1.00 54.58 86 THR A C 1
ATOM 581 O O . THR A 1 86 ? 34.932 71.234 38.720 1.00 49.64 86 THR A O 1
ATOM 585 N N . PHE A 1 87 ? 34.631 73.409 38.224 1.00 55.23 87 PHE A N 1
ATOM 586 C CA . PHE A 1 87 ? 33.686 73.134 37.155 1.00 58.34 87 PHE A CA 1
ATOM 587 C C . PHE A 1 87 ? 34.223 73.459 35.778 1.00 57.13 87 PHE A C 1
ATOM 588 O O . PHE A 1 87 ? 35.185 74.210 35.617 1.00 63.95 87 PHE A O 1
ATOM 596 N N . SER A 1 88 ? 33.573 72.889 34.779 1.00 52.91 88 SER A N 1
ATOM 597 C CA . SER A 1 88 ? 33.965 73.093 33.400 1.00 53.99 88 SER A CA 1
ATOM 598 C C . SER A 1 88 ? 32.795 72.675 32.520 1.00 48.84 88 SER A C 1
ATOM 599 O O . SER A 1 88 ? 31.897 71.965 32.968 1.00 47.72 88 SER A O 1
ATOM 602 N N . ALA A 1 89 ? 32.807 73.128 31.275 1.00 48.68 89 ALA A N 1
ATOM 603 C CA . ALA A 1 89 ? 31.764 72.777 30.331 1.00 48.48 89 ALA A CA 1
ATOM 604 C C . ALA A 1 89 ? 32.020 71.345 29.899 1.00 52.58 89 ALA A C 1
ATOM 605 O O . ALA A 1 89 ? 33.165 70.894 29.866 1.00 58.26 89 ALA A O 1
ATOM 607 N N . ASN A 1 90 ? 30.959 70.621 29.580 1.00 48.92 90 ASN A N 1
ATOM 608 C CA . ASN A 1 90 ? 31.122 69.253 29.130 1.00 52.28 90 ASN A CA 1
ATOM 609 C C . ASN A 1 90 ? 30.509 69.119 27.750 1.00 61.51 90 ASN A C 1
ATOM 610 O O . ASN A 1 90 ? 29.707 68.185 27.545 1.00 65.64 90 ASN A O 1
ATOM 616 N N . SER B 1 3 ? 16.838 57.088 24.549 1.00 38.14 3 SER B N 1
ATOM 617 C CA . SER B 1 3 ? 17.896 58.148 24.526 1.00 46.44 3 SER B CA 1
ATOM 618 C C . SER B 1 3 ? 17.640 59.264 25.531 1.00 35.81 3 SER B C 1
ATOM 619 O O . SER B 1 3 ? 18.571 59.846 26.082 1.00 31.62 3 SER B O 1
ATOM 622 N N . CYS B 1 4 ? 16.367 59.569 25.749 1.00 40.34 4 CYS B N 1
ATOM 623 C CA . CYS B 1 4 ? 15.970 60.609 26.687 1.00 38.99 4 CYS B CA 1
ATOM 624 C C . CYS B 1 4 ? 15.343 59.972 27.919 1.00 33.52 4 CYS B C 1
ATOM 625 O O . CYS B 1 4 ? 14.775 58.890 27.835 1.00 41.14 4 CYS B O 1
ATOM 628 N N . THR B 1 5 ? 15.468 60.616 29.070 1.00 37.59 5 THR B N 1
ATOM 629 C CA . THR B 1 5 ? 14.840 60.081 30.264 1.00 41.29 5 THR B CA 1
ATOM 630 C C . THR B 1 5 ? 13.519 60.831 30.374 1.00 36.96 5 THR B C 1
ATOM 631 O O . THR B 1 5 ? 13.497 62.031 30.650 1.00 22.22 5 THR B O 1
ATOM 635 N N . ASN B 1 6 ? 12.420 60.124 30.131 1.00 41.36 6 ASN B N 1
ATOM 636 C CA . ASN B 1 6 ? 11.092 60.735 30.177 1.00 42.08 6 ASN B CA 1
ATOM 637 C C . ASN B 1 6 ? 10.304 60.389 31.435 1.00 39.54 6 ASN B C 1
ATOM 638 O O . ASN B 1 6 ? 9.883 59.243 31.621 1.00 32.98 6 ASN B O 1
ATOM 643 N N . THR B 1 7 ? 10.098 61.405 32.275 1.00 31.89 7 THR B N 1
ATOM 644 C CA . THR B 1 7 ? 9.355 61.282 33.520 1.00 30.55 7 THR B CA 1
ATOM 645 C C . THR B 1 7 ? 8.082 62.136 33.463 1.00 34.68 7 THR B C 1
ATOM 646 O O . THR B 1 7 ? 8.142 63.362 33.597 1.00 25.35 7 THR B O 1
ATOM 650 N N . ASN B 1 8 ? 6.937 61.478 33.285 1.00 34.12 8 ASN B N 1
ATOM 651 C CA . ASN B 1 8 ? 5.644 62.159 33.184 1.00 32.33 8 ASN B CA 1
ATOM 652 C C . ASN B 1 8 ? 5.696 63.374 32.244 1.00 34.02 8 ASN B C 1
ATOM 653 O O . ASN B 1 8 ? 5.251 64.478 32.581 1.00 25.48 8 ASN B O 1
ATOM 658 N N . SER B 1 9 ? 6.246 63.157 31.056 1.00 29.19 9 SER B N 1
ATOM 659 C CA . SER B 1 9 ? 6.372 64.209 30.068 1.00 30.88 9 SER B CA 1
ATOM 660 C C . SER B 1 9 ? 5.700 63.800 28.768 1.00 32.60 9 SER B C 1
ATOM 661 O O . SER B 1 9 ? 5.519 62.607 28.493 1.00 24.84 9 SER B O 1
ATOM 664 N N . GLN B 1 10 ? 5.318 64.789 27.966 1.00 21.47 10 GLN B N 1
ATOM 665 C CA . GLN B 1 10 ? 4.682 64.480 26.697 1.00 29.50 10 GLN B CA 1
ATOM 666 C C . GLN B 1 10 ? 5.261 65.306 25.560 1.00 29.72 10 GLN B C 1
ATOM 667 O O . GLN B 1 10 ? 5.413 66.525 25.671 1.00 35.54 10 GLN B O 1
ATOM 673 N N . LEU B 1 11 ? 5.603 64.623 24.472 1.00 39.18 11 LEU B N 1
ATOM 674 C CA . LEU B 1 11 ? 6.175 65.271 23.294 1.00 44.11 11 LEU B CA 1
ATOM 675 C C . LEU B 1 11 ? 5.248 65.165 22.094 1.00 36.73 11 LEU B C 1
ATOM 676 O O . LEU B 1 11 ? 4.691 64.103 21.841 1.00 35.56 11 LEU B O 1
ATOM 681 N N . SER B 1 12 ? 5.093 66.257 21.351 1.00 37.63 12 SER B N 1
ATOM 682 C CA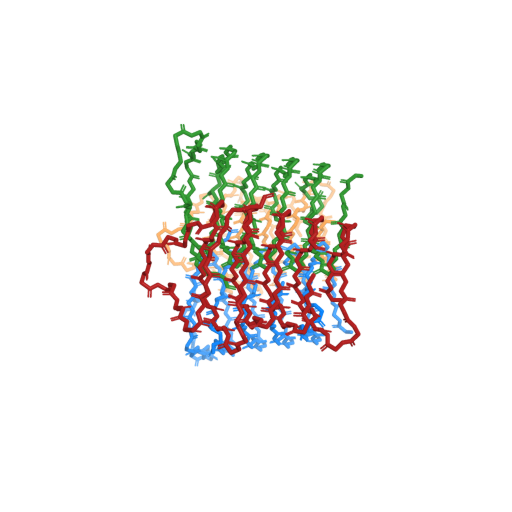 . SER B 1 12 ? 4.249 66.234 20.155 1.00 41.93 12 SER B CA 1
ATOM 683 C C . SER B 1 12 ? 4.919 65.311 19.140 1.00 40.83 12 SER B C 1
ATOM 684 O O . SER B 1 12 ? 6.114 65.045 19.238 1.00 38.73 12 SER B O 1
ATOM 687 N N . ALA B 1 13 ? 4.148 64.837 18.165 1.00 45.00 13 ALA B N 1
ATOM 688 C CA . ALA B 1 13 ? 4.665 63.950 17.128 1.00 39.85 13 ALA B CA 1
ATOM 689 C C . ALA B 1 13 ? 5.806 64.571 16.318 1.00 39.41 13 ALA B C 1
ATOM 690 O O . ALA B 1 13 ? 6.688 63.856 15.838 1.00 29.94 13 ALA B O 1
ATOM 692 N N . ASN B 1 14 ? 5.791 65.895 16.173 1.00 30.02 14 ASN B N 1
ATOM 693 C CA . ASN B 1 14 ? 6.821 66.582 15.400 1.00 30.03 14 ASN B CA 1
ATOM 694 C C . ASN B 1 14 ? 7.897 67.191 16.273 1.00 21.11 14 ASN B C 1
ATOM 695 O O . ASN B 1 14 ? 8.479 68.211 15.936 1.00 23.25 14 ASN B O 1
ATOM 700 N N . SER B 1 15 ? 8.142 66.554 17.410 1.00 35.41 15 SER B N 1
ATOM 701 C CA . SER B 1 15 ? 9.159 66.986 18.360 1.00 35.48 15 SER B CA 1
ATOM 702 C C . SER B 1 15 ? 10.162 65.856 18.549 1.00 34.57 15 SER B C 1
ATOM 703 O O . SER B 1 15 ? 9.789 64.683 18.544 1.00 40.05 15 SER B O 1
ATOM 706 N N . LYS B 1 16 ? 11.432 66.204 18.712 1.00 41.74 16 LYS B N 1
ATOM 707 C CA . LYS B 1 16 ? 12.454 65.193 18.933 1.00 40.00 16 LYS B CA 1
ATOM 708 C C . LYS B 1 16 ? 13.268 65.520 20.163 1.00 37.55 16 LYS B C 1
ATOM 709 O O . LYS B 1 16 ? 13.642 66.674 20.393 1.00 30.71 16 LYS B O 1
ATOM 715 N N . CYS B 1 17 ? 13.514 64.493 20.965 1.00 30.45 17 CYS B N 1
ATOM 716 C CA . CYS B 1 17 ? 14.301 64.635 22.178 1.00 37.08 17 CYS B CA 1
ATOM 717 C C . CYS B 1 17 ? 15.577 63.799 22.041 1.00 31.89 17 CYS B C 1
ATOM 718 O O . CYS B 1 17 ? 15.537 62.663 21.569 1.00 28.67 17 CYS B O 1
ATOM 721 N N . GLU B 1 18 ? 16.706 64.368 22.445 1.00 29.71 18 GLU B N 1
ATOM 722 C CA . GLU B 1 18 ? 17.974 63.655 22.371 1.00 37.04 18 GLU B CA 1
ATOM 723 C C . GLU B 1 18 ? 18.861 63.881 23.584 1.00 31.41 18 GLU B C 1
ATOM 724 O O . GLU B 1 18 ? 19.162 65.019 23.934 1.00 33.78 18 GLU B O 1
ATOM 730 N N . LYS B 1 19 ? 19.262 62.778 24.216 1.00 31.42 19 LYS B N 1
ATOM 731 C CA . LYS B 1 19 ? 20.143 62.802 25.384 1.00 37.61 19 LYS B CA 1
ATOM 732 C C . LYS B 1 19 ? 19.770 63.899 26.359 1.00 34.75 19 LYS B C 1
ATOM 733 O O . LYS B 1 19 ? 20.627 64.648 26.819 1.00 31.14 19 LYS B O 1
ATOM 739 N N . SER B 1 20 ? 18.481 63.986 26.674 1.00 34.95 20 SER B N 1
ATOM 740 C CA . SER B 1 20 ? 17.995 64.998 27.597 1.00 24.79 20 SER B CA 1
ATOM 741 C C . SER B 1 20 ? 17.200 64.358 28.715 1.00 21.03 20 SER B C 1
ATOM 742 O O . SER B 1 20 ? 16.849 63.177 28.654 1.00 28.31 20 SER B O 1
ATOM 745 N N . THR B 1 21 ? 16.917 65.145 29.742 1.00 25.78 21 THR B N 1
ATOM 746 C CA . THR B 1 21 ? 16.126 64.659 30.861 1.00 32.54 21 THR B CA 1
ATOM 747 C C . THR B 1 21 ? 14.843 65.482 30.879 1.00 32.91 21 THR B C 1
ATOM 748 O O . THR B 1 21 ? 14.872 66.717 31.004 1.00 27.20 21 THR B O 1
ATOM 752 N N . LEU B 1 22 ? 13.720 64.791 30.720 1.00 26.01 22 LEU B N 1
ATOM 753 C CA . LEU B 1 22 ? 12.398 65.432 30.694 1.00 35.70 22 LEU B CA 1
ATOM 754 C C . LEU B 1 22 ? 11.548 65.076 31.916 1.00 29.70 22 LEU B C 1
ATOM 755 O O . LEU B 1 22 ? 11.161 63.919 32.092 1.00 36.54 22 LEU B O 1
ATOM 760 N N . THR B 1 23 ? 11.245 66.075 32.739 1.00 25.65 23 THR B N 1
ATOM 761 C CA . THR B 1 23 ? 10.440 65.864 33.936 1.00 31.51 23 THR B CA 1
ATOM 762 C C . THR B 1 23 ? 9.206 66.786 34.002 1.00 34.32 23 THR B C 1
ATOM 763 O O . THR B 1 23 ? 9.336 67.993 34.215 1.00 28.97 23 THR B O 1
ATOM 767 N N . ASN B 1 24 ? 8.013 66.214 33.847 1.00 28.32 24 ASN B N 1
ATOM 768 C CA . ASN B 1 24 ? 6.773 67.002 33.885 1.00 35.79 24 ASN B CA 1
ATOM 769 C C . ASN B 1 24 ? 6.907 68.088 32.848 1.00 29.97 24 ASN B C 1
ATOM 770 O O . ASN B 1 24 ? 6.758 69.267 33.146 1.00 28.63 24 ASN B O 1
ATOM 775 N N . CYS B 1 25 ? 7.197 67.679 31.628 1.00 30.85 25 CYS B N 1
ATOM 776 C CA . CYS B 1 25 ? 7.392 68.627 30.557 1.00 31.91 25 CYS B CA 1
ATOM 777 C C . CYS B 1 25 ? 6.493 68.358 29.387 1.00 24.17 25 CYS B C 1
ATOM 778 O O . CYS B 1 25 ? 6.121 67.218 29.100 1.00 27.53 25 CYS B O 1
ATOM 795 N N . VAL B 1 27 ? 6.372 69.284 25.368 1.00 27.11 27 VAL B N 1
ATOM 796 C CA . VAL B 1 27 ? 7.204 69.756 24.282 1.00 23.11 27 VAL B CA 1
ATOM 797 C C . VAL B 1 27 ? 6.445 69.672 22.965 1.00 22.09 27 VAL B C 1
ATOM 798 O O . VAL B 1 27 ? 5.972 68.605 22.556 1.00 27.80 27 VAL B O 1
ATOM 802 N N . ASP B 1 28 ? 6.313 70.820 22.314 1.00 18.92 28 ASP B N 1
ATOM 803 C CA . ASP B 1 28 ? 5.601 70.896 21.049 1.00 30.30 28 ASP B CA 1
ATOM 804 C C . ASP B 1 28 ? 6.430 71.532 19.935 1.00 18.05 28 ASP B C 1
ATOM 805 O O . ASP B 1 28 ? 7.069 72.553 20.153 1.00 25.30 28 ASP B O 1
ATOM 810 N N . LYS B 1 29 ? 6.412 70.918 18.750 1.00 24.57 29 LYS B N 1
ATOM 811 C CA . LYS B 1 29 ? 7.156 71.416 17.584 1.00 28.05 29 LYS B CA 1
ATOM 812 C C . LYS B 1 29 ? 8.558 71.817 17.994 1.00 33.60 29 LYS B C 1
ATOM 813 O O . LYS B 1 29 ? 9.033 72.879 17.580 1.00 30.74 29 LYS B O 1
ATOM 819 N N . SER B 1 30 ? 9.221 70.991 18.803 1.00 26.87 30 SER B N 1
ATOM 820 C CA . SER B 1 30 ? 10.559 71.334 19.277 1.00 25.63 30 SER B CA 1
ATOM 821 C C . SER B 1 30 ? 11.604 70.228 19.213 1.00 32.93 30 SER B C 1
ATOM 822 O O . SER B 1 30 ? 11.282 69.039 19.095 1.00 23.99 30 SER B O 1
ATOM 825 N N . GLU B 1 31 ? 12.866 70.641 19.296 1.00 30.61 31 GLU B N 1
ATOM 826 C CA . GLU B 1 31 ? 13.990 69.713 19.310 1.00 36.04 31 GLU B CA 1
ATOM 827 C C . GLU B 1 31 ? 14.765 70.028 20.578 1.00 35.66 31 GLU B C 1
ATOM 828 O O . GLU B 1 31 ? 15.166 71.175 20.810 1.00 28.18 31 GLU B O 1
ATOM 834 N N . VAL B 1 32 ? 14.930 69.003 21.410 1.00 22.70 32 VAL B N 1
ATOM 835 C CA . VAL B 1 32 ? 15.606 69.128 22.696 1.00 22.05 32 VAL B CA 1
ATOM 836 C C . VAL B 1 32 ? 16.894 68.306 22.689 1.00 31.23 32 VAL B C 1
ATOM 837 O O . VAL B 1 32 ? 16.843 67.076 22.571 1.00 24.78 32 VAL B O 1
ATOM 841 N N . PHE B 1 33 ? 18.039 68.984 22.805 1.00 35.67 33 PHE B N 1
ATOM 842 C CA . PHE B 1 33 ? 19.351 68.310 22.807 1.00 33.57 33 PHE B CA 1
ATOM 843 C C . PHE B 1 33 ? 20.146 68.532 24.080 1.00 28.54 33 PHE B C 1
ATOM 844 O O . PHE B 1 33 ? 20.384 69.680 24.477 1.00 27.98 33 PHE B O 1
ATOM 852 N N . GLY B 1 34 ? 20.562 67.427 24.704 1.00 20.75 34 GLY B N 1
ATOM 853 C CA . GLY B 1 34 ? 21.352 67.487 25.925 1.00 17.71 34 GLY B CA 1
ATOM 854 C C . GLY B 1 34 ? 20.867 68.538 26.895 1.00 29.08 34 GLY B C 1
ATOM 855 O O . GLY B 1 34 ? 21.644 69.340 27.414 1.00 32.52 34 GLY B O 1
ATOM 856 N N . THR B 1 35 ? 19.570 68.524 27.161 1.00 32.42 35 THR B N 1
ATOM 857 C CA . THR B 1 35 ? 18.980 69.506 28.047 1.00 29.67 35 THR B CA 1
ATOM 858 C C . THR B 1 35 ? 18.221 68.854 29.181 1.00 20.79 35 THR B C 1
ATOM 859 O O . THR B 1 35 ? 17.815 67.693 29.084 1.00 24.09 35 THR B O 1
ATOM 863 N N . THR B 1 36 ? 18.069 69.599 30.265 1.00 26.86 36 THR B N 1
ATOM 864 C CA . THR B 1 36 ? 17.320 69.145 31.429 1.00 29.08 36 THR B CA 1
ATOM 865 C C . THR B 1 36 ? 16.009 69.938 31.457 1.00 33.64 36 THR B C 1
ATOM 866 O O . THR B 1 36 ? 16.011 71.178 31.599 1.00 21.41 36 THR B O 1
ATOM 870 N N . CYS B 1 37 ? 14.893 69.231 31.292 1.00 25.50 37 CYS B N 1
ATOM 871 C CA . CYS B 1 37 ? 13.581 69.890 31.299 1.00 28.61 37 CYS B CA 1
ATOM 872 C C . CYS B 1 37 ? 12.795 69.579 32.552 1.00 23.30 37 CYS B C 1
ATOM 873 O O . CYS B 1 37 ? 12.431 68.423 32.803 1.00 28.10 37 CYS B O 1
ATOM 876 N N . THR B 1 38 ? 12.509 70.616 33.330 1.00 27.43 38 THR B N 1
ATOM 877 C CA . THR B 1 38 ? 11.749 70.436 34.561 1.00 34.90 38 THR B CA 1
ATOM 878 C C . THR B 1 38 ? 10.521 71.357 34.662 1.00 36.99 38 THR B C 1
ATOM 879 O O . THR B 1 38 ? 10.648 72.589 34.719 1.00 26.93 38 THR B O 1
ATOM 883 N N . GLY B 1 39 ? 9.337 70.741 34.675 1.00 28.83 39 GLY B N 1
ATOM 884 C CA . GLY B 1 39 ? 8.088 71.480 34.787 1.00 25.83 39 GLY B CA 1
ATOM 885 C C . GLY B 1 39 ? 8.038 72.694 33.888 1.00 27.97 39 GLY B C 1
ATOM 886 O O . GLY B 1 39 ? 7.683 73.792 34.316 1.00 20.55 39 GLY B O 1
ATOM 887 N N . SER B 1 40 ? 8.377 72.483 32.626 1.00 16.70 40 SER B N 1
ATOM 888 C CA . SER B 1 40 ? 8.425 73.562 31.668 1.00 23.66 40 SER B CA 1
ATOM 889 C C . SER B 1 40 ? 7.714 73.161 30.397 1.00 22.43 40 SER B C 1
ATOM 890 O O . SER B 1 40 ? 7.477 71.975 30.141 1.00 28.72 40 SER B O 1
ATOM 893 N N . ARG B 1 41 ? 7.397 74.171 29.598 1.00 23.87 41 ARG B N 1
ATOM 894 C CA . ARG B 1 41 ? 6.698 73.990 28.334 1.00 27.74 41 ARG B CA 1
ATOM 895 C C . ARG B 1 41 ? 7.588 74.570 27.243 1.00 21.33 41 ARG B C 1
ATOM 896 O O . ARG B 1 41 ? 8.139 75.656 27.402 1.00 23.31 41 ARG B O 1
ATOM 904 N N . PHE B 1 42 ? 7.767 73.832 26.153 1.00 24.45 42 PHE B N 1
ATOM 905 C CA . PHE B 1 42 ? 8.575 74.317 25.044 1.00 29.55 42 PHE B CA 1
ATOM 906 C C . PHE B 1 42 ? 7.657 74.290 23.858 1.00 25.49 42 PHE B C 1
ATOM 907 O O . PHE B 1 42 ? 7.033 73.265 23.574 1.00 17.56 42 PHE B O 1
ATOM 915 N N . ASP B 1 43 ? 7.596 75.401 23.143 1.00 24.45 43 ASP B N 1
ATOM 916 C CA . ASP B 1 43 ? 6.738 75.482 21.974 1.00 32.87 43 ASP B CA 1
ATOM 917 C C . ASP B 1 43 ? 7.468 76.199 20.849 1.00 26.23 43 ASP B C 1
ATOM 918 O O . ASP B 1 43 ? 7.681 77.413 20.915 1.00 29.78 43 ASP B O 1
ATOM 923 N N . GLY B 1 44 ? 7.842 75.448 19.816 1.00 24.36 44 GLY B N 1
ATOM 924 C CA . GLY B 1 44 ? 8.561 76.022 18.683 1.00 22.53 44 GLY B CA 1
ATOM 925 C C . GLY B 1 44 ? 9.991 76.419 19.036 1.00 30.92 44 GLY B C 1
ATOM 926 O O . GLY B 1 44 ? 10.484 77.462 18.609 1.00 31.80 44 GLY B O 1
ATOM 927 N N . VAL B 1 45 ? 10.671 75.580 19.811 1.00 30.53 45 VAL B N 1
ATOM 928 C CA . VAL B 1 45 ? 12.032 75.884 20.208 1.00 31.85 45 VAL B CA 1
ATOM 929 C C . VAL B 1 45 ? 13.050 74.779 19.934 1.00 30.98 45 VAL B C 1
ATOM 930 O O . VAL B 1 45 ? 12.732 73.595 19.887 1.00 26.60 45 VAL B O 1
ATOM 934 N N . THR B 1 46 ? 14.283 75.202 19.709 1.00 34.80 46 THR B N 1
ATOM 935 C CA . THR B 1 46 ? 15.393 74.291 19.498 1.00 36.38 46 THR B CA 1
ATOM 936 C C . THR B 1 46 ? 16.272 74.659 20.675 1.00 34.32 46 THR B C 1
ATOM 937 O O . THR B 1 46 ? 16.819 75.768 20.734 1.00 30.34 46 THR B O 1
ATOM 941 N N . ILE B 1 47 ? 16.371 73.746 21.635 1.00 28.95 47 ILE B N 1
ATOM 942 C CA . ILE B 1 47 ? 17.147 74.010 22.842 1.00 25.92 47 ILE B CA 1
ATOM 943 C C . ILE B 1 47 ? 18.283 72.994 23.011 1.00 32.40 47 ILE B C 1
ATOM 944 O O . ILE B 1 47 ? 18.074 71.782 22.885 1.00 18.21 47 ILE B O 1
ATOM 949 N N . THR B 1 48 ? 19.491 73.487 23.280 1.00 28.02 48 THR B N 1
ATOM 950 C CA . THR B 1 48 ? 20.631 72.581 23.440 1.00 29.98 48 THR B CA 1
ATOM 951 C C . THR B 1 48 ? 21.441 72.811 24.708 1.00 22.63 48 THR B C 1
ATOM 952 O O . THR B 1 48 ? 21.706 73.947 25.097 1.00 24.27 48 THR B O 1
ATOM 956 N N . THR B 1 49 ? 21.855 71.714 25.334 1.00 31.58 49 THR B N 1
ATOM 957 C CA . THR B 1 49 ? 22.661 71.768 26.552 1.00 36.92 49 THR B CA 1
ATOM 958 C C . THR B 1 49 ? 22.205 72.896 27.454 1.00 28.32 49 THR B C 1
ATOM 959 O O . THR B 1 49 ? 23.000 73.734 27.876 1.00 33.40 49 THR B O 1
ATOM 963 N N . SER B 1 50 ? 20.907 72.914 27.744 1.00 42.84 50 SER B N 1
ATOM 964 C CA . SER B 1 50 ? 20.339 73.935 28.612 1.00 35.92 50 SER B CA 1
ATOM 965 C C . SER B 1 50 ? 19.592 73.325 29.784 1.00 32.00 50 SER B C 1
ATOM 966 O O . SER B 1 50 ? 19.335 72.119 29.821 1.00 34.40 50 SER B O 1
ATOM 969 N N . THR B 1 51 ? 19.265 74.172 30.749 1.00 32.54 51 THR B N 1
ATOM 970 C CA . THR B 1 51 ? 18.513 73.756 31.924 1.00 33.91 51 THR B CA 1
ATOM 971 C C . THR B 1 51 ? 17.274 74.652 32.042 1.00 38.84 51 THR B C 1
ATOM 972 O O . THR B 1 51 ? 17.377 75.876 32.245 1.00 30.52 51 THR B O 1
ATOM 976 N N . SER B 1 52 ? 16.103 74.040 31.893 1.00 32.57 52 SER B N 1
ATOM 977 C CA . SER B 1 52 ? 14.841 74.778 31.963 1.00 39.89 52 SER B CA 1
ATOM 978 C C . SER B 1 52 ? 13.965 74.351 33.136 1.00 28.21 52 SER B C 1
ATOM 979 O O . SER B 1 52 ? 13.475 73.227 33.170 1.00 30.55 52 SER B O 1
ATOM 982 N N . THR B 1 53 ? 13.765 75.249 34.092 1.00 25.21 53 THR B N 1
ATOM 983 C CA . THR B 1 53 ? 12.931 74.937 35.246 1.00 35.68 53 THR B CA 1
ATOM 984 C C . THR B 1 53 ? 11.680 75.810 35.293 1.00 39.51 53 THR B C 1
ATOM 985 O O . THR B 1 53 ? 11.778 77.044 35.272 1.00 33.12 53 THR B O 1
ATOM 989 N N . GLY B 1 54 ? 10.517 75.158 35.366 1.00 34.72 54 GLY B N 1
ATOM 990 C CA . GLY B 1 54 ? 9.243 75.862 35.442 1.00 27.28 54 GLY B CA 1
ATOM 991 C C . GLY B 1 54 ? 9.192 77.081 34.549 1.00 30.61 54 GLY B C 1
ATOM 992 O O . GLY B 1 54 ? 8.934 78.202 34.995 1.00 29.12 54 GLY B O 1
ATOM 993 N N . SER B 1 55 ? 9.448 76.868 33.270 1.00 18.30 55 SER B N 1
ATOM 994 C CA . SER B 1 55 ? 9.441 77.976 32.342 1.00 29.95 55 SER B CA 1
ATOM 995 C C . SER B 1 55 ? 8.667 77.637 31.093 1.00 22.92 55 SER B C 1
ATOM 996 O O . SER B 1 55 ? 8.481 76.467 30.756 1.00 33.80 55 SER B O 1
ATOM 999 N N . ARG B 1 56 ? 8.208 78.680 30.415 1.00 26.90 56 ARG B N 1
ATOM 1000 C CA . ARG B 1 56 ? 7.518 78.532 29.143 1.00 36.05 56 ARG B CA 1
ATOM 1001 C C . ARG B 1 56 ? 8.421 79.254 28.151 1.00 28.17 56 ARG B C 1
ATOM 1002 O O . ARG B 1 56 ? 8.765 80.417 28.345 1.00 40.71 56 ARG B O 1
ATOM 1010 N N . ILE B 1 57 ? 8.831 78.537 27.114 1.00 35.22 57 ILE B N 1
ATOM 1011 C CA . ILE B 1 57 ? 9.699 79.080 26.086 1.00 35.66 57 ILE B CA 1
ATOM 1012 C C . ILE B 1 57 ? 8.990 78.840 24.764 1.00 33.11 57 ILE B C 1
ATOM 1013 O O . ILE B 1 57 ? 8.660 77.703 24.429 1.00 24.83 57 ILE B O 1
ATOM 1018 N N . SER B 1 58 ? 8.752 79.911 24.012 1.00 31.20 58 SER B N 1
ATOM 1019 C CA . SER B 1 58 ? 8.056 79.777 22.747 1.00 28.32 58 SER B CA 1
ATOM 1020 C C . SER B 1 58 ? 8.797 80.384 21.568 1.00 19.15 58 SER B C 1
ATOM 1021 O O . SER B 1 58 ? 9.568 81.333 21.718 1.00 30.36 58 SER B O 1
ATOM 1024 N N . GLY B 1 59 ? 8.549 79.819 20.390 1.00 25.33 59 GLY B N 1
ATOM 1025 C CA . GLY B 1 59 ? 9.157 80.321 19.174 1.00 21.83 59 GLY B CA 1
ATOM 1026 C C . GLY B 1 59 ? 8.149 81.221 18.495 1.00 33.67 59 GLY B C 1
ATOM 1027 O O . GLY B 1 59 ? 7.564 82.081 19.150 1.00 35.02 59 GLY B O 1
ATOM 1028 N N . PRO B 1 60 ? 7.902 81.046 17.190 1.00 32.97 60 PRO B N 1
ATOM 1029 C CA . PRO B 1 60 ? 8.510 80.035 16.323 1.00 32.45 60 PRO B CA 1
ATOM 1030 C C . PRO B 1 60 ? 9.985 80.308 16.026 1.00 35.72 60 PRO B C 1
ATOM 1031 O O . PRO B 1 60 ? 10.422 81.454 16.028 1.00 31.59 60 PRO B O 1
ATOM 1035 N N . GLY B 1 61 ? 10.745 79.246 15.768 1.00 37.19 61 GLY B N 1
ATOM 1036 C CA . GLY B 1 61 ? 12.151 79.411 15.449 1.00 36.21 61 GLY B CA 1
ATOM 1037 C C . GLY B 1 61 ? 13.020 79.885 16.595 1.00 40.00 61 GLY B C 1
ATOM 1038 O O . GLY B 1 61 ? 14.124 80.373 16.373 1.00 51.08 61 GLY B O 1
ATOM 1039 N N . CYS B 1 62 ? 12.528 79.757 17.820 1.00 34.20 62 CYS B N 1
ATOM 1040 C CA . CYS B 1 62 ? 13.298 80.155 18.990 1.00 30.78 62 CYS B CA 1
ATOM 1041 C C . CYS B 1 62 ? 14.491 79.207 19.105 1.00 38.49 62 CYS B C 1
ATOM 1042 O O . CYS B 1 62 ? 14.332 77.988 19.016 1.00 40.43 62 CYS B O 1
ATOM 1045 N N . LYS B 1 63 ? 15.681 79.769 19.285 1.00 35.58 63 LYS B N 1
ATOM 1046 C CA . LYS B 1 63 ? 16.905 78.975 19.407 1.00 38.18 63 LYS B CA 1
ATOM 1047 C C . LYS B 1 63 ? 17.625 79.280 20.712 1.00 39.46 63 LYS B C 1
ATOM 1048 O O . LYS B 1 63 ? 17.954 80.439 20.995 1.00 33.04 63 LYS B O 1
ATOM 1054 N N . ILE B 1 64 ? 17.869 78.234 21.499 1.00 21.67 64 ILE B N 1
ATOM 1055 C CA . ILE B 1 64 ? 18.525 78.386 22.789 1.00 32.87 64 ILE B CA 1
ATOM 1056 C C . ILE B 1 64 ? 19.720 77.446 22.954 1.00 28.24 64 ILE B C 1
ATOM 1057 O O . ILE B 1 64 ? 19.630 76.241 22.705 1.00 30.21 64 ILE B O 1
ATOM 1062 N N . SER B 1 65 ? 20.842 78.003 23.391 1.00 31.94 65 SER B N 1
ATOM 1063 C CA . SER B 1 65 ? 22.032 77.187 23.576 1.00 31.20 65 SER B CA 1
ATOM 1064 C C . SER B 1 65 ? 22.747 77.485 24.867 1.00 26.78 65 SER B C 1
ATOM 1065 O O . SER B 1 65 ? 23.046 78.636 25.181 1.00 29.93 65 SER B O 1
ATOM 1068 N N . THR B 1 66 ? 23.004 76.435 25.632 1.00 34.74 66 THR B N 1
ATOM 1069 C CA . THR B 1 66 ? 23.732 76.581 26.880 1.00 43.52 66 THR B CA 1
ATOM 1070 C C . THR B 1 66 ? 23.205 77.726 27.728 1.00 39.73 66 THR B C 1
ATOM 1071 O O . THR B 1 66 ? 23.922 78.684 28.006 1.00 47.29 66 THR B O 1
ATOM 1075 N N . CYS B 1 67 ? 21.943 77.634 28.127 1.00 43.39 67 CYS B N 1
ATOM 1076 C CA . CYS B 1 67 ? 21.354 78.655 28.987 1.00 38.79 67 CYS B CA 1
ATOM 1077 C C . CYS B 1 67 ? 20.628 77.976 30.124 1.00 32.97 67 CYS B C 1
ATOM 1078 O O . CYS B 1 67 ? 20.282 76.791 30.039 1.00 39.21 67 CYS B O 1
ATOM 1081 N N . ILE B 1 68 ? 20.410 78.729 31.194 1.00 37.81 68 ILE B N 1
ATOM 1082 C CA . ILE B 1 68 ? 19.633 78.228 32.310 1.00 44.19 68 ILE B CA 1
ATOM 1083 C C . ILE B 1 68 ? 18.390 79.122 32.347 1.00 45.35 68 ILE B C 1
ATOM 1084 O O . ILE B 1 68 ? 18.491 80.350 32.449 1.00 35.47 68 ILE B O 1
ATOM 1089 N N . ILE B 1 69 ? 17.224 78.501 32.214 1.00 37.83 69 ILE B N 1
ATOM 1090 C CA . ILE B 1 69 ? 15.972 79.234 32.248 1.00 32.40 69 ILE B CA 1
ATOM 1091 C C . ILE B 1 69 ? 15.201 78.774 33.481 1.00 30.10 69 ILE B C 1
ATOM 1092 O O . ILE B 1 69 ? 14.773 77.621 33.565 1.00 30.22 69 ILE B O 1
ATOM 1097 N N . THR B 1 70 ? 15.051 79.679 34.441 1.00 27.82 70 THR B N 1
ATOM 1098 C CA . THR B 1 70 ? 14.338 79.386 35.678 1.00 38.50 70 THR B CA 1
ATOM 1099 C C . THR B 1 70 ? 13.139 80.311 35.878 1.00 41.35 70 THR B C 1
ATOM 1100 O O . THR B 1 70 ? 13.270 81.542 35.857 1.00 34.22 70 THR B O 1
ATOM 1104 N N . GLY B 1 71 ? 11.969 79.703 36.067 1.00 43.46 71 GLY B N 1
ATOM 1105 C CA . GLY B 1 71 ? 10.757 80.471 36.277 1.00 39.84 71 GLY B CA 1
ATOM 1106 C C . GLY B 1 71 ? 10.552 81.522 35.211 1.00 36.42 71 GLY B C 1
ATOM 1107 O O . GLY B 1 71 ? 10.180 82.661 35.508 1.00 40.89 71 GLY B O 1
ATOM 1108 N N . GLY B 1 72 ? 10.803 81.148 33.961 1.00 26.26 72 GLY B N 1
ATOM 1109 C CA . GLY B 1 72 ? 10.626 82.096 32.876 1.00 37.86 72 GLY B CA 1
ATOM 1110 C C . GLY B 1 72 ? 11.712 83.151 32.752 1.00 37.81 72 GLY B C 1
ATOM 1111 O O . GLY B 1 72 ? 11.546 84.128 32.028 1.00 44.80 72 GLY B O 1
ATOM 1112 N N . VAL B 1 73 ? 12.836 82.966 33.434 1.00 36.52 73 VAL B N 1
ATOM 1113 C CA . VAL B 1 73 ? 13.906 83.948 33.343 1.00 41.23 73 VAL B CA 1
ATOM 1114 C C . VAL B 1 73 ? 15.244 83.341 32.904 1.00 49.70 73 VAL B C 1
ATOM 1115 O O . VAL B 1 73 ? 15.839 82.526 33.614 1.00 48.69 73 VAL B O 1
ATOM 1119 N N . PRO B 1 74 ? 15.721 83.720 31.707 1.00 50.07 74 PRO B N 1
ATOM 1120 C CA . PRO B 1 74 ? 16.992 83.195 31.211 1.00 42.05 74 PRO B CA 1
ATOM 1121 C C . PRO B 1 74 ? 18.143 84.009 31.780 1.00 47.02 74 PRO B C 1
ATOM 1122 O O . PRO B 1 74 ? 18.228 85.215 31.563 1.00 48.60 74 PRO B O 1
ATOM 1126 N N . ALA B 1 75 ? 19.025 83.355 32.520 1.00 43.24 75 ALA B N 1
ATOM 1127 C CA . ALA B 1 75 ? 20.160 84.055 33.096 1.00 54.71 75 ALA B CA 1
ATOM 1128 C C . ALA B 1 75 ? 21.099 84.534 31.994 1.00 57.16 75 ALA B C 1
ATOM 1129 O O . ALA B 1 75 ? 21.315 83.839 30.998 1.00 54.22 75 ALA B O 1
ATOM 1131 N N . PRO B 1 76 ? 21.649 85.747 32.145 1.00 61.70 76 PRO B N 1
ATOM 1132 C CA . PRO B 1 76 ? 22.569 86.278 31.135 1.00 58.50 76 PRO B CA 1
ATOM 1133 C C . PRO B 1 76 ? 23.872 85.509 31.281 1.00 60.83 76 PRO B C 1
ATOM 1134 O O . PRO B 1 76 ? 24.327 85.268 32.398 1.00 55.53 76 PRO B O 1
ATOM 1138 N N . SER B 1 77 ? 24.468 85.116 30.163 1.00 65.85 77 SER B N 1
ATOM 1139 C CA . SER B 1 77 ? 25.709 84.357 30.214 1.00 61.06 77 SER B CA 1
ATOM 1140 C C . SER B 1 77 ? 26.480 84.469 28.912 1.00 58.90 77 SER B C 1
ATOM 1141 O O . SER B 1 77 ? 25.907 84.402 27.824 1.00 61.77 77 SER B O 1
ATOM 1144 N N . ALA B 1 78 ? 27.789 84.639 29.032 1.00 64.74 78 ALA B N 1
ATOM 1145 C CA . ALA B 1 78 ? 28.647 84.749 27.864 1.00 58.71 78 ALA B CA 1
ATOM 1146 C C . ALA B 1 78 ? 28.434 83.532 26.968 1.00 54.51 78 ALA B C 1
ATOM 1147 O O . ALA B 1 78 ? 28.631 83.598 25.756 1.00 52.47 78 ALA B O 1
ATOM 1149 N N . ALA B 1 79 ? 28.030 82.422 27.579 1.00 48.97 79 ALA B N 1
ATOM 1150 C CA . ALA B 1 79 ? 27.790 81.184 26.850 1.00 47.71 79 ALA B CA 1
ATOM 1151 C C . ALA B 1 79 ? 26.314 80.979 26.492 1.00 50.37 79 ALA B C 1
ATOM 1152 O O . ALA B 1 79 ? 25.989 80.145 25.642 1.00 48.97 79 ALA B O 1
ATOM 1154 N N . CYS B 1 80 ? 25.416 81.726 27.131 1.00 50.39 80 CYS B N 1
ATOM 1155 C CA . CYS B 1 80 ? 23.997 81.579 26.825 1.00 43.91 80 CYS B CA 1
ATOM 1156 C C . CYS B 1 80 ? 23.657 82.321 25.548 1.00 45.59 80 CYS B C 1
ATOM 1157 O O . CYS B 1 80 ? 23.788 83.546 25.473 1.00 42.39 80 CYS B O 1
ATOM 1160 N N . LYS B 1 81 ? 23.228 81.558 24.547 1.00 43.22 81 LYS B N 1
ATOM 1161 C CA . LYS B 1 81 ? 22.850 82.085 23.240 1.00 44.46 81 LYS B CA 1
ATOM 1162 C C . LYS B 1 81 ? 21.355 81.895 23.027 1.00 42.15 81 LYS B C 1
ATOM 1163 O O . LYS B 1 81 ? 20.858 80.767 22.996 1.00 46.80 81 LYS B O 1
ATOM 1169 N N . ILE B 1 82 ? 20.645 83.005 22.882 1.00 42.73 82 ILE B N 1
ATOM 1170 C CA . ILE B 1 82 ? 19.200 82.976 22.685 1.00 49.54 82 ILE B CA 1
ATOM 1171 C C . ILE B 1 82 ? 18.833 83.718 21.405 1.00 47.39 82 ILE B C 1
ATOM 1172 O O . ILE B 1 82 ? 19.475 84.704 21.057 1.00 43.71 82 ILE B O 1
ATOM 1177 N N . SER B 1 83 ? 17.801 83.249 20.710 1.00 48.65 83 SER B N 1
ATOM 1178 C CA . SER B 1 83 ? 17.379 83.897 19.475 1.00 46.50 83 SER B CA 1
ATOM 1179 C C . SER B 1 83 ? 15.931 83.604 19.079 1.00 43.04 83 SER B C 1
ATOM 1180 O O . SER B 1 83 ? 15.551 82.453 18.870 1.00 35.51 83 SER B O 1
ATOM 1183 N N . GLY B 1 84 ? 15.135 84.664 18.960 1.00 44.36 84 GLY B N 1
ATOM 1184 C CA . GLY B 1 84 ? 13.741 84.515 18.580 1.00 33.05 84 GLY B CA 1
ATOM 1185 C C . GLY B 1 84 ? 12.936 83.760 19.619 1.00 39.78 84 GLY B C 1
ATOM 1186 O O . GLY B 1 84 ? 12.066 82.962 19.281 1.00 36.79 84 GLY B O 1
ATOM 1187 N N . CYS B 1 85 ? 13.211 84.022 20.892 1.00 36.42 85 CYS B N 1
ATOM 1188 C CA . CYS B 1 85 ? 12.510 83.330 21.967 1.00 40.31 85 CYS B CA 1
ATOM 1189 C C . CYS B 1 85 ? 11.673 84.229 22.851 1.00 38.86 85 CYS B C 1
ATOM 1190 O O . CYS B 1 85 ? 12.033 85.370 23.104 1.00 36.50 85 CYS B O 1
ATOM 1193 N N . THR B 1 86 ? 10.551 83.703 23.325 1.00 43.47 86 THR B N 1
ATOM 1194 C CA . THR B 1 86 ? 9.701 84.449 24.241 1.00 42.75 86 THR B CA 1
ATOM 1195 C C . THR B 1 86 ? 9.707 83.650 25.539 1.00 45.04 86 THR B C 1
ATOM 1196 O O . THR B 1 86 ? 9.560 82.423 25.516 1.00 38.60 86 THR B O 1
ATOM 1200 N N . PHE B 1 87 ? 9.890 84.342 26.664 1.00 43.70 87 PHE B N 1
ATOM 1201 C CA . PHE B 1 87 ? 9.957 83.676 27.959 1.00 47.43 87 PHE B CA 1
ATOM 1202 C C . PHE B 1 87 ? 8.878 84.027 28.977 1.00 46.76 87 PHE B C 1
ATOM 1203 O O . PHE B 1 87 ? 8.556 85.192 29.197 1.00 44.87 87 PHE B O 1
ATOM 1211 N N . SER B 1 88 ? 8.346 82.994 29.619 1.00 43.90 88 SER B N 1
ATOM 1212 C CA . SER B 1 88 ? 7.310 83.176 30.624 1.00 48.48 88 SER B CA 1
ATOM 1213 C C . SER B 1 88 ? 7.372 82.092 31.702 1.00 44.53 88 SER B C 1
ATOM 1214 O O . SER B 1 88 ? 7.807 80.968 31.450 1.00 40.47 88 SER B O 1
ATOM 1217 N N . ALA B 1 89 ? 6.930 82.438 32.906 1.00 48.60 89 ALA B N 1
ATOM 1218 C CA . ALA B 1 89 ? 6.917 81.499 34.020 1.00 45.57 89 ALA B CA 1
ATOM 1219 C C . ALA B 1 89 ? 5.912 80.380 33.785 1.00 42.10 89 ALA B C 1
ATOM 1220 O O . ALA B 1 89 ? 4.888 80.566 33.136 1.00 43.65 89 ALA B O 1
ATOM 1222 N N . ASN B 1 90 ? 6.216 79.202 34.302 1.00 43.18 90 ASN B N 1
ATOM 1223 C CA . ASN B 1 90 ? 5.310 78.088 34.147 1.00 45.64 90 ASN B CA 1
ATOM 1224 C C . ASN B 1 90 ? 5.049 77.496 35.506 1.00 53.86 90 ASN B C 1
ATOM 1225 O O . ASN B 1 90 ? 5.584 78.063 36.484 1.00 51.87 90 ASN B O 1
ATOM 1231 N N . SER C 1 3 ? 38.913 41.328 20.816 1.00 55.72 3 SER C N 1
ATOM 1232 C CA . SER C 1 3 ? 40.385 41.542 20.963 1.00 50.98 3 SER C CA 1
ATOM 1233 C C . SER C 1 3 ? 40.662 42.689 21.929 1.00 51.80 3 SER C C 1
ATOM 1234 O O . SER C 1 3 ? 41.749 43.266 21.935 1.00 49.12 3 SER C O 1
ATOM 1237 N N . CYS C 1 4 ? 39.668 43.028 22.740 1.00 51.00 4 CYS C N 1
ATOM 1238 C CA . CYS C 1 4 ? 39.841 44.092 23.709 1.00 49.03 4 CYS C CA 1
ATOM 1239 C C . CYS C 1 4 ? 39.771 43.552 25.126 1.00 51.63 4 CYS C C 1
ATOM 1240 O O . CYS C 1 4 ? 38.697 43.503 25.721 1.00 58.90 4 CYS C O 1
ATOM 1243 N N . THR C 1 5 ? 40.921 43.153 25.663 1.00 47.72 5 THR C N 1
ATOM 1244 C CA . THR C 1 5 ? 40.993 42.614 27.014 1.00 37.50 5 THR C CA 1
ATOM 1245 C C . THR C 1 5 ? 40.682 43.702 28.037 1.00 41.93 5 THR C C 1
ATOM 1246 O O . THR C 1 5 ? 41.454 44.645 28.220 1.00 37.28 5 THR C O 1
ATOM 1250 N N . ASN C 1 6 ? 39.545 43.552 28.708 1.00 42.13 6 ASN C N 1
ATOM 1251 C CA . ASN C 1 6 ? 39.087 44.532 29.684 1.00 46.37 6 ASN C CA 1
ATOM 1252 C C . ASN C 1 6 ? 39.140 44.025 31.121 1.00 44.71 6 ASN C C 1
ATOM 1253 O O . ASN C 1 6 ? 38.666 42.932 31.422 1.00 49.20 6 ASN C O 1
ATOM 1258 N N . THR C 1 7 ? 39.728 44.818 32.008 1.00 39.18 7 THR C N 1
ATOM 1259 C CA . THR C 1 7 ? 39.777 44.450 33.416 1.00 33.72 7 THR C CA 1
ATOM 1260 C C . THR C 1 7 ? 39.332 45.660 34.228 1.00 30.04 7 THR C C 1
ATOM 1261 O O . THR C 1 7 ? 40.070 46.647 34.350 1.00 30.40 7 THR C O 1
ATOM 1265 N N . ASN C 1 8 ? 38.110 45.591 34.758 1.00 35.94 8 ASN C N 1
ATOM 1266 C CA . ASN C 1 8 ? 37.550 46.676 35.556 1.00 27.27 8 ASN C CA 1
ATOM 1267 C C . ASN C 1 8 ? 37.680 48.009 34.826 1.00 28.21 8 ASN C C 1
ATOM 1268 O O . ASN C 1 8 ? 38.060 49.015 35.417 1.00 32.48 8 ASN C O 1
ATOM 1273 N N . SER C 1 9 ? 37.377 48.000 33.534 1.00 32.30 9 SER C N 1
ATOM 1274 C CA . SER C 1 9 ? 37.432 49.215 32.722 1.00 47.20 9 SER C CA 1
ATOM 1275 C C . SER C 1 9 ? 36.043 49.496 32.145 1.00 43.22 9 SER C C 1
ATOM 1276 O O . SER C 1 9 ? 35.201 48.599 32.056 1.00 39.41 9 SER C O 1
ATOM 1279 N N . GLN C 1 10 ? 35.806 50.742 31.757 1.00 49.91 10 GLN C N 1
ATOM 1280 C CA . GLN C 1 10 ? 34.518 51.109 31.184 1.00 47.77 10 GLN C CA 1
ATOM 1281 C C . GLN C 1 10 ? 34.678 51.950 29.921 1.00 43.67 10 GLN C C 1
ATOM 1282 O O . GLN C 1 10 ? 35.343 52.990 29.925 1.00 41.30 10 GLN C O 1
ATOM 1288 N N . LEU C 1 11 ? 34.078 51.473 28.834 1.00 45.67 11 LEU C N 1
ATOM 1289 C CA . LEU C 1 11 ? 34.138 52.173 27.553 1.00 50.59 11 LEU C CA 1
ATOM 1290 C C . LEU C 1 11 ? 32.791 52.780 27.199 1.00 47.71 11 LEU C C 1
ATOM 1291 O O . LEU C 1 11 ? 31.747 52.160 27.402 1.00 53.39 11 LEU C O 1
ATOM 1296 N N . SER C 1 12 ? 32.809 53.995 26.670 1.00 49.79 12 SER C N 1
ATOM 1297 C CA . SER C 1 12 ? 31.564 54.631 26.264 1.00 52.12 12 SER C CA 1
ATOM 1298 C C . SER C 1 12 ? 31.113 53.827 25.052 1.00 56.37 12 SER C C 1
ATOM 1299 O O . SER C 1 12 ? 31.951 53.370 24.272 1.00 63.43 12 SER C O 1
ATOM 1302 N N . ALA C 1 13 ? 29.807 53.631 24.897 1.00 59.06 13 ALA C N 1
ATOM 1303 C CA . ALA C 1 13 ? 29.288 52.868 23.759 1.00 56.13 13 ALA C CA 1
ATOM 1304 C C . ALA C 1 13 ? 29.808 53.474 22.463 1.00 50.45 13 ALA C C 1
ATOM 1305 O O . ALA C 1 13 ? 29.831 52.830 21.415 1.00 47.33 13 ALA C O 1
ATOM 1307 N N . ASN C 1 14 ? 30.249 54.719 22.573 1.00 52.32 14 ASN C N 1
ATOM 1308 C CA . ASN C 1 14 ? 30.772 55.500 21.462 1.00 61.86 14 ASN C CA 1
ATOM 1309 C C . ASN C 1 14 ? 32.272 55.297 21.209 1.00 62.77 14 ASN C C 1
ATOM 1310 O O . ASN C 1 14 ? 32.866 56.015 20.398 1.00 62.73 14 ASN C O 1
ATOM 1315 N N . SER C 1 15 ? 32.879 54.320 21.885 1.00 57.25 15 SER C N 1
ATOM 1316 C CA . SER C 1 15 ? 34.316 54.068 21.734 1.00 49.59 15 SER C CA 1
ATOM 1317 C C . SER C 1 15 ? 34.675 52.734 21.094 1.00 44.39 15 SER C C 1
ATOM 1318 O O . SER C 1 15 ? 33.893 51.783 21.112 1.00 40.17 15 SER C O 1
ATOM 1321 N N . LYS C 1 16 ? 35.874 52.679 20.524 1.00 47.79 16 LYS C N 1
ATOM 1322 C CA . LYS C 1 16 ? 36.372 51.464 19.881 1.00 54.81 16 LYS C CA 1
ATOM 1323 C C . LYS C 1 16 ? 37.688 50.993 20.493 1.00 49.40 16 LYS C C 1
ATOM 1324 O O . LYS C 1 16 ? 38.634 51.764 20.629 1.00 50.07 16 LYS C O 1
ATOM 1330 N N . CYS C 1 17 ? 37.740 49.716 20.852 1.00 44.61 17 CYS C N 1
ATOM 1331 C CA . CYS C 1 17 ? 38.926 49.141 21.457 1.00 44.43 17 CYS C CA 1
ATOM 1332 C C . CYS C 1 17 ? 39.317 47.858 20.738 1.00 50.66 17 CYS C C 1
ATOM 1333 O O . CYS C 1 17 ? 38.682 46.817 20.919 1.00 53.39 17 CYS C O 1
ATOM 1336 N N . GLU C 1 18 ? 40.369 47.934 19.922 1.00 45.79 18 GLU C N 1
ATOM 1337 C CA . GLU C 1 18 ? 40.824 46.776 19.152 1.00 44.95 18 GLU C CA 1
ATOM 1338 C C . GLU C 1 18 ? 42.256 46.381 19.500 1.00 41.54 18 GLU C C 1
ATOM 1339 O O . GLU C 1 18 ? 43.144 47.228 19.545 1.00 36.16 18 GLU C O 1
ATOM 1345 N N . LYS C 1 19 ? 42.475 45.087 19.710 1.00 33.55 19 LYS C N 1
ATOM 1346 C CA . LYS C 1 19 ? 43.790 44.573 20.061 1.00 38.01 19 LYS C CA 1
ATOM 1347 C C . LYS C 1 19 ? 44.459 45.485 21.074 1.00 40.80 19 LYS C C 1
ATOM 1348 O O . LYS C 1 19 ? 45.608 45.901 20.911 1.00 34.76 19 LYS C O 1
ATOM 1354 N N . SER C 1 20 ? 43.709 45.794 22.127 1.00 36.32 20 SER C N 1
ATOM 1355 C CA . SER C 1 20 ? 44.185 46.646 23.200 1.00 33.73 20 SER C CA 1
ATOM 1356 C C . SER C 1 20 ? 43.815 46.020 24.538 1.00 37.29 20 SER C C 1
ATOM 1357 O O . SER C 1 20 ? 42.985 45.108 24.605 1.00 39.61 20 SER C O 1
ATOM 1360 N N . THR C 1 21 ? 44.440 46.511 25.600 1.00 36.41 21 THR C N 1
ATOM 1361 C CA . THR C 1 21 ? 44.192 46.013 26.951 1.00 30.44 21 THR C CA 1
ATOM 1362 C C . THR C 1 21 ? 43.830 47.195 27.832 1.00 25.36 21 THR C C 1
ATOM 1363 O O . THR C 1 21 ? 44.541 48.197 27.843 1.00 34.21 21 THR C O 1
ATOM 1367 N N . LEU C 1 22 ? 42.724 47.086 28.562 1.00 29.12 22 LEU C N 1
ATOM 1368 C CA . LEU C 1 22 ? 42.310 48.167 29.446 1.00 25.37 22 LEU C CA 1
ATOM 1369 C C . LEU C 1 22 ? 42.202 47.632 30.862 1.00 22.12 22 LEU C C 1
ATOM 1370 O O . LEU C 1 22 ? 41.446 46.696 31.126 1.00 40.75 22 LEU C O 1
ATOM 1375 N N . THR C 1 23 ? 42.969 48.221 31.772 1.00 27.01 23 THR C N 1
ATOM 1376 C CA . THR C 1 23 ? 42.963 47.811 33.170 1.00 21.39 23 THR C CA 1
ATOM 1377 C C . THR C 1 23 ? 42.666 49.030 34.033 1.00 29.89 23 THR C C 1
ATOM 1378 O O . THR C 1 23 ? 43.480 49.954 34.123 1.00 34.56 23 THR C O 1
ATOM 1382 N N . ASN C 1 24 ? 41.494 49.031 34.657 1.00 29.80 24 ASN C N 1
ATOM 1383 C CA . ASN C 1 24 ? 41.081 50.146 35.500 1.00 39.22 24 ASN C CA 1
ATOM 1384 C C . ASN C 1 24 ? 41.166 51.460 34.705 1.00 37.15 24 ASN C C 1
ATOM 1385 O O . ASN C 1 24 ? 41.687 52.475 35.178 1.00 34.65 24 ASN C O 1
ATOM 1390 N N . CYS C 1 25 ? 40.648 51.414 33.482 1.00 31.98 25 CYS C N 1
ATOM 1391 C CA . CYS C 1 25 ? 40.639 52.566 32.583 1.00 36.97 25 CYS C CA 1
ATOM 1392 C C . CYS C 1 25 ? 39.218 53.040 32.247 1.00 42.36 25 CYS C C 1
ATOM 1393 O O . CYS C 1 25 ? 38.245 52.282 32.353 1.00 29.67 25 CYS C O 1
ATOM 1410 N N . VAL C 1 27 ? 37.405 54.867 29.052 1.00 34.95 27 VAL C N 1
ATOM 1411 C CA . VAL C 1 27 ? 37.562 55.285 27.660 1.00 43.65 27 VAL C CA 1
ATOM 1412 C C . VAL C 1 27 ? 36.294 55.928 27.085 1.00 47.72 27 VAL C C 1
ATOM 1413 O O . VAL C 1 27 ? 35.261 55.270 26.938 1.00 44.45 27 VAL C O 1
ATOM 1417 N N . ASP C 1 28 ? 36.379 57.210 26.748 1.00 50.47 28 ASP C N 1
ATOM 1418 C CA . ASP C 1 28 ? 35.219 57.921 26.206 1.00 52.78 28 ASP C CA 1
ATOM 1419 C C . ASP C 1 28 ? 35.411 58.580 24.838 1.00 46.04 28 ASP C C 1
ATOM 1420 O O . ASP C 1 28 ? 36.288 59.424 24.661 1.00 41.46 28 ASP C O 1
ATOM 1425 N N . LYS C 1 29 ? 34.564 58.208 23.883 1.00 46.44 29 LYS C N 1
ATOM 1426 C CA . LYS C 1 29 ? 34.644 58.766 22.537 1.00 52.80 29 LYS C CA 1
ATOM 1427 C C . LYS C 1 29 ? 36.082 58.600 22.083 1.00 48.60 29 LYS C C 1
ATOM 1428 O O . LYS C 1 29 ? 36.751 59.571 21.719 1.00 39.93 29 LYS C O 1
ATOM 1434 N N . SER C 1 30 ? 36.565 57.367 22.102 1.00 47.63 30 SER C N 1
ATOM 1435 C CA . SER C 1 30 ? 37.942 57.141 21.720 1.00 43.66 30 SER C CA 1
ATOM 1436 C C . SER C 1 30 ? 38.175 55.918 20.858 1.00 44.38 30 SER C C 1
ATOM 1437 O O . SER C 1 30 ? 37.423 54.938 20.907 1.00 46.62 30 SER C O 1
ATOM 1440 N N . GLU C 1 31 ? 39.231 56.001 20.058 1.00 44.84 31 GLU C N 1
ATOM 1441 C CA . GLU C 1 31 ? 39.641 54.919 19.173 1.00 45.72 31 GLU C CA 1
ATOM 1442 C C . GLU C 1 31 ? 40.963 54.434 19.740 1.00 46.42 31 GLU C C 1
ATOM 1443 O O . GLU C 1 31 ? 41.987 55.111 19.600 1.00 28.36 31 GLU C O 1
ATOM 1449 N N . VAL C 1 32 ? 40.933 53.282 20.403 1.00 43.61 32 VAL C N 1
ATOM 1450 C CA . VAL C 1 32 ? 42.132 52.718 20.996 1.00 46.25 32 VAL C CA 1
ATOM 1451 C C . VAL C 1 32 ? 42.492 51.417 20.285 1.00 46.06 32 VAL C C 1
ATOM 1452 O O . VAL C 1 32 ? 41.781 50.413 20.389 1.00 47.04 32 VAL C O 1
ATOM 1456 N N . PHE C 1 33 ? 43.601 51.463 19.551 1.00 50.02 33 PHE C N 1
ATOM 1457 C CA . PHE C 1 33 ? 44.098 50.333 18.762 1.00 47.52 33 PHE C CA 1
ATOM 1458 C C . PHE C 1 33 ? 45.511 49.930 19.174 1.00 44.15 33 PHE C C 1
ATOM 1459 O O . PHE C 1 33 ? 46.384 50.784 19.324 1.00 41.70 33 PHE C O 1
ATOM 1467 N N . GLY C 1 34 ? 45.720 48.624 19.339 1.00 45.32 34 GLY C N 1
ATOM 1468 C CA . GLY C 1 34 ? 47.019 48.089 19.715 1.00 39.31 34 GLY C CA 1
ATOM 1469 C C . GLY C 1 34 ? 47.652 48.856 20.854 1.00 36.09 34 GLY C C 1
ATOM 1470 O O . GLY C 1 34 ? 48.849 49.119 20.835 1.00 30.81 34 GLY C O 1
ATOM 1471 N N . THR C 1 35 ? 46.851 49.180 21.865 1.00 31.85 35 THR C N 1
ATOM 1472 C CA . THR C 1 35 ? 47.325 49.968 22.986 1.00 27.68 35 THR C CA 1
ATOM 1473 C C . THR C 1 35 ? 47.053 49.342 24.335 1.00 29.40 35 THR C C 1
ATOM 1474 O O . THR C 1 35 ? 46.114 48.551 24.498 1.00 28.71 35 THR C O 1
ATOM 1478 N N . THR C 1 36 ? 47.898 49.704 25.296 1.00 23.46 36 THR C N 1
ATOM 1479 C CA . THR C 1 36 ? 47.775 49.220 26.662 1.00 34.19 36 THR C CA 1
ATOM 1480 C C . THR C 1 36 ? 47.391 50.390 27.544 1.00 30.04 36 THR C C 1
ATOM 1481 O O . THR C 1 36 ? 48.053 51.427 27.543 1.00 38.57 36 THR C O 1
ATOM 1485 N N . CYS C 1 37 ? 46.324 50.205 28.309 1.00 31.92 37 CYS C N 1
ATOM 1486 C CA . CYS C 1 37 ? 45.826 51.246 29.183 1.00 18.80 37 CYS C CA 1
ATOM 1487 C C . CYS C 1 37 ? 45.799 50.790 30.628 1.00 18.52 37 CYS C C 1
ATOM 1488 O O . CYS C 1 37 ? 45.267 49.730 30.941 1.00 26.59 37 CYS C O 1
ATOM 1491 N N . THR C 1 38 ? 46.344 51.607 31.521 1.00 22.27 38 THR C N 1
ATOM 1492 C CA . THR C 1 38 ? 46.350 51.267 32.937 1.00 21.37 38 THR C CA 1
ATOM 1493 C C . THR C 1 38 ? 46.034 52.487 33.804 1.00 27.41 38 THR C C 1
ATOM 1494 O O . THR C 1 38 ? 46.766 53.485 33.792 1.00 31.93 38 THR C O 1
ATOM 1498 N N . GLY C 1 39 ? 44.944 52.408 34.563 1.00 23.00 39 GLY C N 1
ATOM 1499 C CA . GLY C 1 39 ? 44.581 53.523 35.428 1.00 27.02 39 GLY C CA 1
ATOM 1500 C C . GLY C 1 39 ? 44.556 54.872 34.723 1.00 20.45 39 GLY C C 1
ATOM 1501 O O . GLY C 1 39 ? 44.962 55.884 35.287 1.00 32.00 39 GLY C O 1
ATOM 1502 N N . SER C 1 40 ? 44.082 54.886 33.482 1.00 25.69 40 SER C N 1
ATOM 1503 C CA . SER C 1 40 ? 44.023 56.112 32.703 1.00 31.69 40 SER C CA 1
ATOM 1504 C C . SER C 1 40 ? 42.609 56.467 32.237 1.00 35.20 40 SER C C 1
ATOM 1505 O O . SER C 1 40 ? 41.712 55.622 32.199 1.00 32.84 40 SER C O 1
ATOM 1508 N N . ARG C 1 41 ? 42.417 57.736 31.893 1.00 38.54 41 ARG C N 1
ATOM 1509 C CA . ARG C 1 41 ? 41.123 58.207 31.412 1.00 42.90 41 ARG C CA 1
ATOM 1510 C C . ARG C 1 41 ? 41.284 58.785 30.009 1.00 29.08 41 ARG C C 1
ATOM 1511 O O . ARG C 1 41 ? 42.100 59.680 29.792 1.00 35.51 41 ARG C O 1
ATOM 1519 N N . PHE C 1 42 ? 40.541 58.238 29.049 1.00 29.61 42 PHE C N 1
ATOM 1520 C CA . PHE C 1 42 ? 40.621 58.707 27.656 1.00 43.34 42 PHE C CA 1
ATOM 1521 C C . PHE C 1 42 ? 39.336 59.406 27.235 1.00 43.77 42 PHE C C 1
ATOM 1522 O O . PHE C 1 42 ? 38.262 58.816 27.335 1.00 43.32 42 PHE C O 1
ATOM 1530 N N . ASP C 1 43 ? 39.451 60.641 26.743 1.00 47.57 43 ASP C N 1
ATOM 1531 C CA . ASP C 1 43 ? 38.278 61.395 26.299 1.00 48.88 43 ASP C CA 1
ATOM 1532 C C . ASP C 1 43 ? 38.513 62.103 24.961 1.00 41.14 43 ASP C C 1
ATOM 1533 O O . ASP C 1 43 ? 39.290 63.060 24.872 1.00 36.08 43 ASP C O 1
ATOM 1538 N N . GLY C 1 44 ? 37.835 61.623 23.923 1.00 40.93 44 GLY C N 1
ATOM 1539 C CA . GLY C 1 44 ? 37.968 62.216 22.604 1.00 41.09 44 GLY C CA 1
ATOM 1540 C C . GLY C 1 44 ? 39.377 62.081 22.077 1.00 49.82 44 GLY C C 1
ATOM 1541 O O . GLY C 1 44 ? 40.036 63.065 21.724 1.00 47.08 44 GLY C O 1
ATOM 1542 N N . VAL C 1 45 ? 39.846 60.845 22.006 1.00 52.41 45 VAL C N 1
ATOM 1543 C CA . VAL C 1 45 ? 41.193 60.610 21.542 1.00 49.90 45 VAL C CA 1
ATOM 1544 C C . VAL C 1 45 ? 41.338 59.347 20.703 1.00 48.43 45 VAL C C 1
ATOM 1545 O O . VAL C 1 45 ? 40.615 58.359 20.883 1.00 45.99 45 VAL C O 1
ATOM 1549 N N . THR C 1 46 ? 42.263 59.417 19.753 1.00 41.55 46 THR C N 1
ATOM 1550 C CA . THR C 1 46 ? 42.580 58.303 18.877 1.00 42.76 46 THR C CA 1
ATOM 1551 C C . THR C 1 46 ? 44.023 57.942 19.236 1.00 46.70 46 THR C C 1
ATOM 1552 O O . THR C 1 46 ? 44.961 58.717 18.999 1.00 35.38 46 THR C O 1
ATOM 1556 N N . ILE C 1 47 ? 44.189 56.765 19.825 1.00 41.95 47 ILE C N 1
ATOM 1557 C CA . ILE C 1 47 ? 45.495 56.327 20.268 1.00 37.33 47 ILE C CA 1
ATOM 1558 C C . ILE C 1 47 ? 45.825 54.944 19.739 1.00 40.56 47 ILE C C 1
ATOM 1559 O O . ILE C 1 47 ? 45.049 54.001 19.892 1.00 39.91 47 ILE C O 1
ATOM 1564 N N . THR C 1 48 ? 46.984 54.829 19.101 1.00 40.48 48 THR C N 1
ATOM 1565 C CA . THR C 1 48 ? 47.391 53.556 18.538 1.00 43.96 48 THR C CA 1
ATOM 1566 C C . THR C 1 48 ? 48.807 53.179 18.930 1.00 41.41 48 THR C C 1
ATOM 1567 O O . THR C 1 48 ? 49.665 54.048 19.092 1.00 37.10 48 THR C O 1
ATOM 1571 N N . THR C 1 49 ? 49.034 51.877 19.087 1.00 34.73 49 THR C N 1
ATOM 1572 C CA . THR C 1 49 ? 50.351 51.346 19.408 1.00 35.42 49 THR C CA 1
ATOM 1573 C C . THR C 1 49 ? 51.027 52.181 20.488 1.00 34.18 49 THR C C 1
ATOM 1574 O O . THR C 1 49 ? 52.161 52.634 20.330 1.00 33.84 49 THR C O 1
ATOM 1578 N N . SER C 1 50 ? 50.325 52.371 21.597 1.00 36.14 50 SER C N 1
ATOM 1579 C CA . SER C 1 50 ? 50.846 53.179 22.683 1.00 36.44 50 SER C CA 1
ATOM 1580 C C . SER C 1 50 ? 50.534 52.569 24.037 1.00 33.43 50 SER C C 1
ATOM 1581 O O . SER C 1 50 ? 49.775 51.607 24.145 1.00 37.03 50 SER C O 1
ATOM 1584 N N . THR C 1 51 ? 51.121 53.155 25.071 1.00 27.99 51 THR C N 1
ATOM 1585 C CA . THR C 1 51 ? 50.872 52.718 26.430 1.00 34.99 51 THR C CA 1
ATOM 1586 C C . THR C 1 51 ? 50.539 53.944 27.269 1.00 35.14 51 THR C C 1
ATOM 1587 O O . THR C 1 51 ? 51.124 55.011 27.078 1.00 31.45 51 THR C O 1
ATOM 1591 N N . SER C 1 52 ? 49.575 53.802 28.174 1.00 32.18 52 SER C N 1
ATOM 1592 C CA . SER C 1 52 ? 49.180 54.919 29.030 1.00 31.82 52 SER C CA 1
ATOM 1593 C C . SER C 1 52 ? 48.994 54.447 30.457 1.00 23.46 52 SER C C 1
ATOM 1594 O O . SER C 1 52 ? 48.179 53.563 30.718 1.00 38.39 52 SER C O 1
ATOM 1597 N N . THR C 1 53 ? 49.749 55.038 31.383 1.00 21.91 53 THR C N 1
ATOM 1598 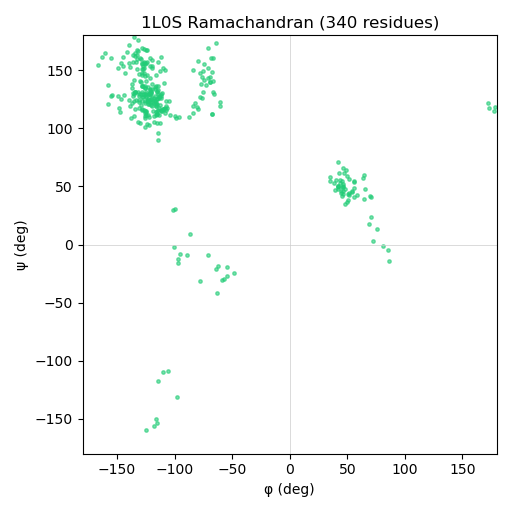C CA . THR C 1 53 ? 49.653 54.660 32.788 1.00 21.74 53 THR C CA 1
ATOM 1599 C C . THR C 1 53 ? 49.363 55.851 33.697 1.00 28.71 53 THR C C 1
ATOM 1600 O O . THR C 1 53 ? 50.064 56.864 33.643 1.00 35.26 53 THR C O 1
ATOM 1604 N N . GLY C 1 54 ? 48.346 55.707 34.548 1.00 32.11 54 GLY C N 1
ATOM 1605 C CA . GLY C 1 54 ? 47.980 56.774 35.467 1.00 34.76 54 GLY C CA 1
ATOM 1606 C C . GLY C 1 54 ? 47.931 58.145 34.811 1.00 33.94 54 GLY C C 1
ATOM 1607 O O . GLY C 1 54 ? 48.384 59.132 35.386 1.00 26.25 54 GLY C O 1
ATOM 1608 N N . SER C 1 55 ? 47.385 58.209 33.603 1.00 30.59 55 SER C N 1
ATOM 1609 C CA . SER C 1 55 ? 47.304 59.470 32.884 1.00 40.82 55 SER C CA 1
ATOM 1610 C C . SER C 1 55 ? 45.905 59.828 32.389 1.00 40.42 55 SER C C 1
ATOM 1611 O O . SER C 1 55 ? 45.031 58.965 32.220 1.00 26.05 55 SER C O 1
ATOM 1614 N N . ARG C 1 56 ? 45.708 61.123 32.169 1.00 40.81 56 ARG C N 1
ATOM 1615 C CA . ARG C 1 56 ? 44.451 61.633 31.641 1.00 44.16 56 ARG C CA 1
ATOM 1616 C C . ARG C 1 56 ? 44.772 62.218 30.276 1.00 45.26 56 ARG C C 1
ATOM 1617 O O . ARG C 1 56 ? 45.658 63.064 30.149 1.00 35.91 56 ARG C O 1
ATOM 1625 N N . ILE C 1 57 ? 44.064 61.753 29.254 1.00 43.23 57 ILE C N 1
ATOM 1626 C CA . ILE C 1 57 ? 44.289 62.252 27.909 1.00 45.13 57 ILE C CA 1
ATOM 1627 C C . ILE C 1 57 ? 42.953 62.699 27.303 1.00 44.85 57 ILE C C 1
ATOM 1628 O O . ILE C 1 57 ? 41.959 61.969 27.332 1.00 39.40 57 ILE C O 1
ATOM 1633 N N . SER C 1 58 ? 42.938 63.916 26.766 1.00 54.12 58 SER C N 1
ATOM 1634 C CA . SER C 1 58 ? 41.721 64.475 26.182 1.00 54.09 58 SER C CA 1
ATOM 1635 C C . SER C 1 58 ? 41.978 65.349 24.956 1.00 51.77 58 SER C C 1
ATOM 1636 O O . SER C 1 58 ? 43.056 65.937 24.795 1.00 45.92 58 SER C O 1
ATOM 1639 N N . GLY C 1 59 ? 40.967 65.432 24.097 1.00 59.79 59 GLY C N 1
ATOM 1640 C CA . GLY C 1 59 ? 41.069 66.247 22.900 1.00 67.64 59 GLY C CA 1
ATOM 1641 C C . GLY C 1 59 ? 40.160 67.462 22.999 1.00 69.85 59 GLY C C 1
ATOM 1642 O O . GLY C 1 59 ? 40.432 68.369 23.789 1.00 68.01 59 GLY C O 1
ATOM 1643 N N . PRO C 1 60 ? 39.070 67.508 22.212 1.00 71.22 60 PRO C N 1
ATOM 1644 C CA . PRO C 1 60 ? 38.708 66.453 21.258 1.00 66.57 60 PRO C CA 1
ATOM 1645 C C . PRO C 1 60 ? 39.669 66.445 20.074 1.00 55.33 60 PRO C C 1
ATOM 1646 O O . PRO C 1 60 ? 40.468 67.370 19.908 1.00 47.46 60 PRO C O 1
ATOM 1650 N N . GLY C 1 61 ? 39.592 65.402 19.257 1.00 49.58 61 GLY C N 1
ATOM 1651 C CA . GLY C 1 61 ? 40.471 65.310 18.109 1.00 51.52 61 GLY C CA 1
ATOM 1652 C C . GLY C 1 61 ? 41.909 65.042 18.507 1.00 56.04 61 GLY C C 1
ATOM 1653 O O . GLY C 1 61 ? 42.844 65.359 17.765 1.00 58.61 61 GLY C O 1
ATOM 1654 N N . CYS C 1 62 ? 42.094 64.469 19.691 1.00 55.64 62 CYS C N 1
ATOM 1655 C CA . CYS C 1 62 ? 43.429 64.147 20.171 1.00 48.86 62 CYS C CA 1
ATOM 1656 C C . CYS C 1 62 ? 43.908 62.912 19.424 1.00 49.26 62 CYS C C 1
ATOM 1657 O O . CYS C 1 62 ? 43.177 61.925 19.305 1.00 46.22 62 CYS C O 1
ATOM 1660 N N . LYS C 1 63 ? 45.128 62.979 18.902 1.00 50.90 63 LYS C N 1
ATOM 1661 C CA . LYS C 1 63 ? 45.696 61.867 18.152 1.00 52.90 63 LYS C CA 1
ATOM 1662 C C . LYS C 1 63 ? 47.088 61.511 18.667 1.00 54.41 63 LYS C C 1
ATOM 1663 O O . LYS C 1 63 ? 48.002 62.336 18.647 1.00 54.23 63 LYS C O 1
ATOM 1669 N N . ILE C 1 64 ? 47.235 60.275 19.133 1.00 50.27 64 ILE C N 1
ATOM 1670 C CA . ILE C 1 64 ? 48.504 59.796 19.663 1.00 51.06 64 ILE C CA 1
ATOM 1671 C C . ILE C 1 64 ? 48.928 58.531 18.932 1.00 52.56 64 ILE C C 1
ATOM 1672 O O . ILE C 1 64 ? 48.137 57.599 18.767 1.00 41.56 64 ILE C O 1
ATOM 1677 N N . SER C 1 65 ? 50.183 58.507 18.494 1.00 52.00 65 SER C N 1
ATOM 1678 C CA . SER C 1 65 ? 50.718 57.365 17.771 1.00 53.11 65 SER C CA 1
ATOM 1679 C C . SER C 1 65 ? 52.057 56.921 18.346 1.00 49.22 65 SER C C 1
ATOM 1680 O O . SER C 1 65 ? 53.000 57.705 18.431 1.00 44.47 65 SER C O 1
ATOM 1683 N N . THR C 1 66 ? 52.112 55.655 18.752 1.00 42.62 66 THR C N 1
ATOM 1684 C CA . THR C 1 66 ? 53.308 55.046 19.310 1.00 37.80 66 THR C CA 1
ATOM 1685 C C . THR C 1 66 ? 53.953 55.882 20.412 1.00 39.77 66 THR C C 1
ATOM 1686 O O . THR C 1 66 ? 55.083 56.358 20.278 1.00 41.67 66 THR C O 1
ATOM 1690 N N . CYS C 1 67 ? 53.234 56.053 21.516 1.00 38.83 67 CYS C N 1
ATOM 1691 C CA . CYS C 1 67 ? 53.767 56.820 22.627 1.00 32.81 67 CYS C CA 1
ATOM 1692 C C . CYS C 1 67 ? 53.588 56.085 23.937 1.00 32.29 67 CYS C C 1
ATOM 1693 O O . CYS C 1 67 ? 52.848 55.107 24.028 1.00 37.37 67 CYS C O 1
ATOM 1696 N N . ILE C 1 68 ? 54.288 56.568 24.952 1.00 30.01 68 ILE C N 1
ATOM 1697 C CA . ILE C 1 68 ? 54.195 56.013 26.286 1.00 37.16 68 ILE C CA 1
ATOM 1698 C C . ILE C 1 68 ? 53.921 57.208 27.187 1.00 40.94 68 ILE C C 1
ATOM 1699 O O . ILE C 1 68 ? 54.748 58.121 27.305 1.00 38.54 68 ILE C O 1
ATOM 1704 N N . ILE C 1 69 ? 52.747 57.206 27.803 1.00 31.40 69 ILE C 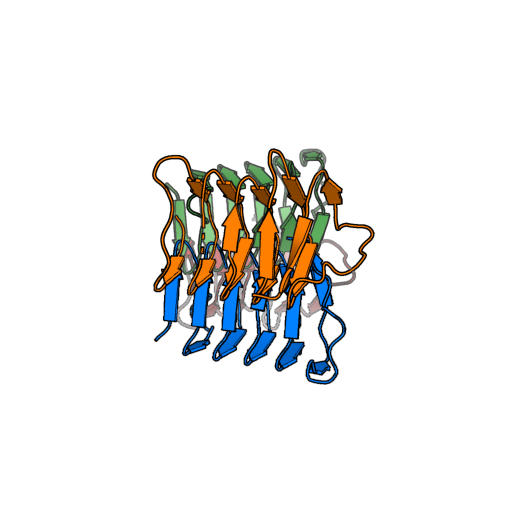N 1
ATOM 1705 C CA . ILE C 1 69 ? 52.350 58.282 28.700 1.00 32.79 69 ILE C CA 1
ATOM 1706 C C . ILE C 1 69 ? 52.275 57.765 30.118 1.00 23.29 69 ILE C C 1
ATOM 1707 O O . ILE C 1 69 ? 51.615 56.760 30.378 1.00 32.45 69 ILE C O 1
ATOM 1712 N N . THR C 1 70 ? 52.927 58.466 31.041 1.00 30.79 70 THR C N 1
ATOM 1713 C CA . THR C 1 70 ? 52.922 58.065 32.448 1.00 30.98 70 THR C CA 1
ATOM 1714 C C . THR C 1 70 ? 52.729 59.307 33.323 1.00 33.59 70 THR C C 1
ATOM 1715 O O . THR C 1 70 ? 53.310 60.355 33.056 1.00 34.18 70 THR C O 1
ATOM 1719 N N . GLY C 1 71 ? 51.908 59.190 34.361 1.00 37.07 71 GLY C N 1
ATOM 1720 C CA . GLY C 1 71 ? 51.670 60.325 35.235 1.00 37.65 71 GLY C CA 1
ATOM 1721 C C . GLY C 1 71 ? 51.361 61.600 34.468 1.00 42.24 71 GLY C C 1
ATOM 1722 O O . GLY C 1 71 ? 51.760 62.691 34.873 1.00 46.81 71 GLY C O 1
ATOM 1723 N N . GLY C 1 72 ? 50.667 61.455 33.345 1.00 32.38 72 GLY C N 1
ATOM 1724 C CA . GLY C 1 72 ? 50.301 62.599 32.539 1.00 44.67 72 GLY C CA 1
ATOM 1725 C C . GLY C 1 72 ? 51.373 63.140 31.619 1.00 48.26 72 GLY C C 1
ATOM 1726 O O . GLY C 1 72 ? 51.131 64.097 30.890 1.00 59.29 72 GLY C O 1
ATOM 1727 N N . VAL C 1 73 ? 52.558 62.551 31.638 1.00 49.61 73 VAL C N 1
ATOM 1728 C CA . VAL C 1 73 ? 53.615 63.034 30.769 1.00 48.53 73 VAL C CA 1
ATOM 1729 C C . VAL C 1 73 ? 54.083 61.989 29.757 1.00 56.75 73 VAL C C 1
ATOM 1730 O O . VAL C 1 73 ? 54.436 60.865 30.117 1.00 63.88 73 VAL C O 1
ATOM 1734 N N . PRO C 1 74 ? 54.073 62.349 28.464 1.00 55.09 74 PRO C N 1
ATOM 1735 C CA . PRO C 1 74 ? 54.500 61.449 27.395 1.00 49.70 74 PRO C CA 1
ATOM 1736 C C . PRO C 1 74 ? 56.016 61.330 27.404 1.00 51.33 74 PRO C C 1
ATOM 1737 O O . PRO C 1 74 ? 56.720 62.310 27.653 1.00 43.25 74 PRO C O 1
ATOM 1741 N N . ALA C 1 75 ? 56.517 60.128 27.141 1.00 42.52 75 ALA C N 1
ATOM 1742 C CA . ALA C 1 75 ? 57.953 59.904 27.119 1.00 40.15 75 ALA C CA 1
ATOM 1743 C C . ALA C 1 75 ? 58.566 60.439 25.832 1.00 43.60 75 ALA C C 1
ATOM 1744 O O . ALA C 1 75 ? 57.990 60.296 24.752 1.00 46.77 75 ALA C O 1
ATOM 1746 N N . PRO C 1 76 ? 59.735 61.091 25.939 1.00 48.74 76 PRO C N 1
ATOM 1747 C CA . PRO C 1 76 ? 60.448 61.649 24.785 1.00 54.93 76 PRO C CA 1
ATOM 1748 C C . PRO C 1 76 ? 60.786 60.505 23.834 1.00 55.31 76 PRO C C 1
ATOM 1749 O O . PRO C 1 76 ? 61.507 59.579 24.208 1.00 56.52 76 PRO C O 1
ATOM 1753 N N . SER C 1 77 ? 60.268 60.571 22.612 1.00 56.75 77 SER C N 1
ATOM 1754 C CA . SER C 1 77 ? 60.493 59.515 21.629 1.00 58.85 77 SER C CA 1
ATOM 1755 C C . SER C 1 77 ? 60.387 60.013 20.192 1.00 57.39 77 SER C C 1
ATOM 1756 O O . SER C 1 77 ? 59.399 60.638 19.811 1.00 52.46 77 SER C O 1
ATOM 1759 N N . ALA C 1 78 ? 61.405 59.714 19.393 1.00 55.03 78 ALA C N 1
ATOM 1760 C CA . ALA C 1 78 ? 61.432 60.131 18.000 1.00 55.02 78 ALA C CA 1
ATOM 1761 C C . ALA C 1 78 ? 60.291 59.516 17.204 1.00 52.29 78 ALA C C 1
ATOM 1762 O O . ALA C 1 78 ? 59.950 60.004 16.127 1.00 49.09 78 ALA C O 1
ATOM 1764 N N . ALA C 1 79 ? 59.706 58.445 17.734 1.00 49.10 79 ALA C N 1
ATOM 1765 C CA . ALA C 1 79 ? 58.600 57.767 17.059 1.00 51.19 79 ALA C CA 1
ATOM 1766 C C . ALA C 1 79 ? 57.221 58.186 17.574 1.00 52.07 79 ALA C C 1
ATOM 1767 O O . ALA C 1 79 ? 56.203 57.868 16.958 1.00 55.92 79 ALA C O 1
ATOM 1769 N N . CYS C 1 80 ? 57.184 58.894 18.700 1.00 54.03 80 CYS C N 1
ATOM 1770 C CA . CYS C 1 80 ? 55.915 59.337 19.276 1.00 51.59 80 CYS C CA 1
ATOM 1771 C C . CYS C 1 80 ? 55.365 60.593 18.610 1.00 58.61 80 CYS C C 1
ATOM 1772 O O . CYS C 1 80 ? 55.991 61.654 18.637 1.00 57.22 80 CYS C O 1
ATOM 1775 N N . LYS C 1 81 ? 54.190 60.464 18.007 1.00 55.12 81 LYS C N 1
ATOM 1776 C CA . LYS C 1 81 ? 53.543 61.593 17.357 1.00 60.17 81 LYS C CA 1
ATOM 1777 C C . LYS C 1 81 ? 52.266 61.933 18.113 1.00 60.51 81 LYS C C 1
ATOM 1778 O O . LYS C 1 81 ? 51.440 61.058 18.364 1.00 56.13 81 LYS C O 1
ATOM 1784 N N . ILE C 1 82 ? 52.113 63.201 18.486 1.00 62.80 82 ILE C N 1
ATOM 1785 C CA . ILE C 1 82 ? 50.927 63.646 19.212 1.00 65.26 82 ILE C CA 1
ATOM 1786 C C . ILE C 1 82 ? 50.307 64.864 18.528 1.00 66.53 82 ILE C C 1
ATOM 1787 O O . ILE C 1 82 ? 51.015 65.709 17.978 1.00 65.25 82 ILE C O 1
ATOM 1792 N N . SER C 1 83 ? 48.981 64.946 18.576 1.00 70.81 83 SER C N 1
ATOM 1793 C CA . SER C 1 83 ? 48.245 66.043 17.955 1.00 66.06 83 SER C CA 1
ATOM 1794 C C . SER C 1 83 ? 46.985 66.442 18.716 1.00 62.07 83 SER C C 1
ATOM 1795 O O . SER C 1 83 ? 46.113 65.612 18.979 1.00 56.49 83 SER C O 1
ATOM 1798 N N . GLY C 1 84 ? 46.893 67.724 19.053 1.00 60.70 84 GLY C N 1
ATOM 1799 C CA . GLY C 1 84 ? 45.730 68.235 19.756 1.00 61.13 84 GLY C CA 1
ATOM 1800 C C . GLY C 1 84 ? 45.308 67.458 20.986 1.00 58.77 84 GLY C C 1
ATOM 1801 O O . GLY C 1 84 ? 44.175 66.970 21.061 1.00 55.01 84 GLY C O 1
ATOM 1802 N N . CYS C 1 85 ? 46.217 67.348 21.952 1.00 52.90 85 CYS C N 1
ATOM 1803 C CA . CYS C 1 85 ? 45.933 66.631 23.189 1.00 52.47 85 CYS C CA 1
ATOM 1804 C C . CYS C 1 85 ? 46.361 67.426 24.405 1.00 53.45 85 CYS C C 1
ATOM 1805 O O . CYS C 1 85 ? 47.296 68.228 24.350 1.00 53.55 85 CYS C O 1
ATOM 1808 N N . THR C 1 86 ? 45.660 67.194 25.507 1.00 55.34 86 THR C N 1
ATOM 1809 C CA . THR C 1 86 ? 45.988 67.826 26.772 1.00 61.17 86 THR C CA 1
ATOM 1810 C C . THR C 1 86 ? 46.172 66.669 27.755 1.00 59.50 86 THR C C 1
ATOM 1811 O O . THR C 1 86 ? 45.315 65.778 27.867 1.00 49.68 86 THR C O 1
ATOM 1815 N N . PHE C 1 87 ? 47.311 66.669 28.438 1.00 55.89 87 PHE C N 1
ATOM 1816 C CA . PHE C 1 87 ? 47.624 65.607 29.376 1.00 51.81 87 PHE C CA 1
ATOM 1817 C C . PHE C 1 87 ? 47.661 66.076 30.809 1.00 49.96 87 PHE C C 1
ATOM 1818 O O . PHE C 1 87 ? 48.016 67.218 31.098 1.00 48.10 87 PHE C O 1
ATOM 1826 N N . SER C 1 88 ? 47.307 65.161 31.701 1.00 44.06 88 SER C N 1
ATOM 1827 C CA . SER C 1 88 ? 47.286 65.417 33.129 1.00 41.71 88 SER C CA 1
ATOM 1828 C C . SER C 1 88 ? 47.453 64.072 33.830 1.00 40.30 88 SER C C 1
ATOM 1829 O O . SER C 1 88 ? 47.212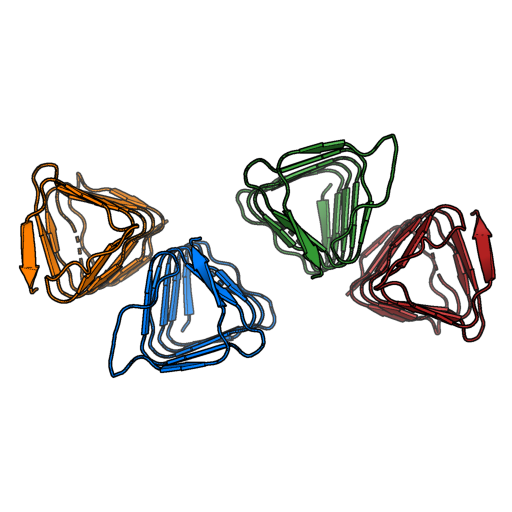 63.027 33.232 1.00 41.21 88 SER C O 1
ATOM 1832 N N . ALA C 1 89 ? 47.863 64.103 35.093 1.00 43.19 89 ALA C N 1
ATOM 1833 C CA . ALA C 1 89 ? 48.044 62.884 35.866 1.00 45.56 89 ALA C CA 1
ATOM 1834 C C . ALA C 1 89 ? 46.687 62.377 36.329 1.00 52.05 89 ALA C C 1
ATOM 1835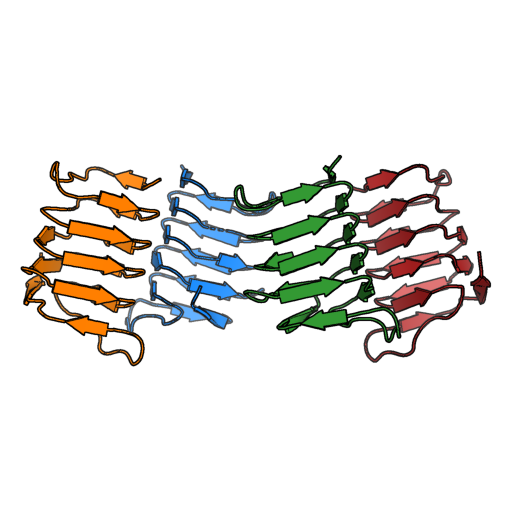 O O . ALA C 1 89 ? 45.778 63.164 36.578 1.00 54.91 89 ALA C O 1
ATOM 1837 N N . ASN C 1 90 ? 46.538 61.064 36.437 1.00 44.33 90 ASN C N 1
ATOM 1838 C CA . ASN C 1 90 ? 45.279 60.514 36.900 1.00 41.36 90 ASN C CA 1
ATOM 1839 C C . ASN C 1 90 ? 45.523 59.765 38.208 1.00 48.74 90 ASN C C 1
ATOM 1840 O O . ASN C 1 90 ? 44.891 58.713 38.428 1.00 48.01 90 ASN C O 1
ATOM 1846 N N . SER D 1 3 ? 41.786 42.074 39.766 1.00 38.66 3 SER D N 1
ATOM 1847 C CA . SER D 1 3 ? 42.232 43.507 39.784 1.00 43.22 3 SER D CA 1
ATOM 1848 C C . SER D 1 3 ? 43.298 43.830 38.743 1.00 41.80 3 SER D C 1
ATOM 1849 O O . SER D 1 3 ? 43.513 44.995 38.391 1.00 38.46 3 SER D O 1
ATOM 1852 N N . CYS D 1 4 ? 43.974 42.798 38.260 1.00 34.80 4 CYS D N 1
ATOM 1853 C CA . CYS D 1 4 ? 45.030 42.981 37.274 1.00 34.71 4 CYS D CA 1
ATOM 1854 C C . CYS D 1 4 ? 44.779 42.234 35.976 1.00 26.33 4 CYS D C 1
ATOM 1855 O O . CYS D 1 4 ? 44.077 41.224 35.950 1.00 25.64 4 CYS D O 1
ATOM 1858 N N . THR D 1 5 ? 45.339 42.741 34.888 1.00 25.99 5 THR D N 1
ATOM 1859 C CA . THR D 1 5 ? 45.232 42.025 33.632 1.00 28.52 5 THR D CA 1
ATOM 1860 C C . THR D 1 5 ? 46.556 41.265 33.486 1.00 38.02 5 THR D C 1
ATOM 1861 O O . THR D 1 5 ? 47.616 41.868 33.266 1.00 29.67 5 THR D O 1
ATOM 1865 N N . ASN D 1 6 ? 46.507 39.948 33.628 1.00 40.68 6 ASN D N 1
ATOM 1866 C CA . ASN D 1 6 ? 47.720 39.158 33.488 1.00 39.25 6 ASN D CA 1
ATOM 1867 C C . ASN D 1 6 ? 47.746 38.555 32.108 1.00 39.86 6 ASN D C 1
ATOM 1868 O O . ASN D 1 6 ? 46.936 37.689 31.789 1.00 35.77 6 ASN D O 1
ATOM 1873 N N . THR D 1 7 ? 48.666 39.028 31.281 1.00 40.55 7 THR D N 1
ATOM 1874 C CA . THR D 1 7 ? 48.798 38.489 29.945 1.00 37.88 7 THR D CA 1
ATOM 1875 C C . THR D 1 7 ? 50.144 37.789 29.839 1.00 41.75 7 THR D C 1
ATOM 1876 O O . THR D 1 7 ? 51.179 38.420 29.612 1.00 33.22 7 THR D O 1
ATOM 1880 N N . ASN D 1 8 ? 50.121 36.480 30.050 1.00 36.90 8 ASN D N 1
ATOM 1881 C CA . ASN D 1 8 ? 51.324 35.682 29.936 1.00 32.02 8 ASN D CA 1
ATOM 1882 C C . ASN D 1 8 ? 52.460 36.177 30.829 1.00 32.04 8 ASN D C 1
ATOM 1883 O O . ASN D 1 8 ? 53.568 36.427 30.360 1.00 21.24 8 ASN D O 1
ATOM 1888 N N . SER D 1 9 ? 52.184 36.315 32.118 1.00 32.26 9 SER D N 1
ATOM 1889 C CA . SER D 1 9 ? 53.193 36.777 33.058 1.00 35.17 9 SER D CA 1
ATOM 1890 C C . SER D 1 9 ? 53.285 35.827 34.239 1.00 36.94 9 SER D C 1
ATOM 1891 O O . SER D 1 9 ? 52.288 35.225 34.647 1.00 31.52 9 SER D O 1
ATOM 1894 N N . GLN D 1 10 ? 54.480 35.689 34.797 1.00 40.44 10 GLN D N 1
ATOM 1895 C CA . GLN D 1 10 ? 54.660 34.795 35.934 1.00 38.76 10 GLN D CA 1
ATOM 1896 C C . GLN D 1 10 ? 54.867 35.566 37.238 1.00 32.65 10 GLN D C 1
ATOM 1897 O O . GLN D 1 10 ? 55.780 36.381 37.335 1.00 36.84 10 GLN D O 1
ATOM 1903 N N . LEU D 1 11 ? 54.025 35.307 38.236 1.00 38.91 11 LEU D N 1
ATOM 1904 C CA . LEU D 1 11 ? 54.153 35.954 39.545 1.00 36.57 11 LEU D CA 1
ATOM 1905 C C . LEU D 1 11 ? 54.508 34.947 40.627 1.00 38.86 11 LEU D C 1
ATOM 1906 O O . LEU D 1 11 ? 53.889 33.888 40.717 1.00 31.77 11 LEU D O 1
ATOM 1911 N N . SER D 1 12 ? 55.493 35.289 41.456 1.00 36.32 12 SER D N 1
ATOM 1912 C CA . SER D 1 12 ? 55.914 34.418 42.546 1.00 28.44 12 SER D CA 1
ATOM 1913 C C . SER D 1 12 ? 54.793 34.369 43.561 1.00 29.89 12 SER D C 1
ATOM 1914 O O . SER D 1 12 ? 53.946 35.252 43.599 1.00 43.48 12 SER D O 1
ATOM 1917 N N . ALA D 1 13 ? 54.803 33.346 44.398 1.00 22.97 13 ALA D N 1
ATOM 1918 C CA . ALA D 1 13 ? 53.770 33.168 45.398 1.00 32.42 13 ALA D CA 1
ATOM 1919 C C . ALA D 1 13 ? 53.567 34.328 46.368 1.00 38.11 13 ALA D C 1
ATOM 1920 O O . ALA D 1 13 ? 52.458 34.535 46.857 1.00 37.19 13 ALA D O 1
ATOM 1922 N N . ASN D 1 14 ? 54.616 35.087 46.655 1.00 36.20 14 ASN D N 1
ATOM 1923 C CA . ASN D 1 14 ? 54.468 36.170 47.619 1.00 40.02 14 ASN D CA 1
ATOM 1924 C C . ASN D 1 14 ? 54.310 37.537 46.978 1.00 28.21 14 ASN D C 1
ATOM 1925 O O . ASN D 1 14 ? 54.137 38.535 47.675 1.00 38.55 14 ASN D O 1
ATOM 1930 N N . SER D 1 15 ? 54.374 37.582 45.654 1.00 24.15 15 SER D N 1
ATOM 1931 C CA . SER D 1 15 ? 54.227 38.837 44.928 1.00 35.92 15 SER D CA 1
ATOM 1932 C C . SER D 1 15 ? 52.775 39.307 44.907 1.00 36.23 15 SER D C 1
ATOM 1933 O O . SER D 1 15 ? 51.865 38.498 45.027 1.00 34.09 15 SER D O 1
ATOM 1936 N N . LYS D 1 16 ? 52.567 40.613 44.753 1.00 38.38 16 LYS D N 1
ATOM 1937 C CA . LYS D 1 16 ? 51.221 41.172 44.740 1.00 36.70 16 LYS D CA 1
ATOM 1938 C C . LYS D 1 16 ? 50.996 42.169 43.617 1.00 30.59 16 LYS D C 1
ATOM 1939 O O . LYS D 1 16 ? 51.803 43.074 43.401 1.00 31.93 16 LYS D O 1
ATOM 1945 N N . CYS D 1 17 ? 49.890 41.989 42.902 1.00 25.14 17 CYS D N 1
ATOM 1946 C CA . CYS D 1 17 ? 49.525 42.858 41.797 1.00 29.16 17 CYS D CA 1
ATOM 1947 C C . CYS D 1 17 ? 48.190 43.504 42.091 1.00 41.09 17 CYS D C 1
ATOM 1948 O O . CYS D 1 17 ? 47.268 42.853 42.601 1.00 33.11 17 CYS D O 1
ATOM 1951 N N . GLU D 1 18 ? 48.096 44.790 41.770 1.00 39.35 18 GLU D N 1
ATOM 1952 C CA . GLU D 1 18 ? 46.869 45.549 41.968 1.00 38.30 18 GLU D CA 1
ATOM 1953 C C . GLU D 1 18 ? 46.680 46.547 40.851 1.00 34.20 18 GLU D C 1
ATOM 1954 O O . GLU D 1 18 ? 47.591 47.312 40.535 1.00 33.08 18 GLU D O 1
ATOM 1960 N N . LYS D 1 19 ? 45.494 46.519 40.251 1.00 33.31 19 LYS D N 1
ATOM 1961 C CA . LYS D 1 19 ? 45.130 47.443 39.183 1.00 34.15 19 LYS D CA 1
ATOM 1962 C C . LYS D 1 19 ? 46.281 47.697 38.226 1.00 37.04 19 LYS D C 1
ATOM 1963 O O . LYS D 1 19 ? 46.562 48.848 37.881 1.00 33.50 19 LYS D O 1
ATOM 1969 N N . SER D 1 20 ? 46.947 46.637 37.785 1.00 29.05 20 SER D N 1
ATOM 1970 C CA . SER D 1 20 ? 48.070 46.819 36.875 1.00 32.97 20 SER D CA 1
ATOM 1971 C C . SER D 1 20 ? 47.944 45.930 35.668 1.00 21.97 20 SER D C 1
ATOM 1972 O O . SER D 1 20 ? 47.210 44.949 35.687 1.00 32.30 20 SER D O 1
ATOM 1975 N N . THR D 1 21 ? 48.662 46.286 34.613 1.00 21.18 21 THR D N 1
ATOM 1976 C CA . THR D 1 21 ? 48.669 45.490 33.398 1.00 26.49 21 THR D CA 1
ATOM 1977 C C . THR D 1 21 ? 50.032 44.784 33.325 1.00 33.38 21 THR D C 1
ATOM 1978 O O . THR D 1 21 ? 51.077 45.439 33.287 1.00 23.50 21 THR D O 1
ATOM 1982 N N . LEU D 1 22 ? 50.017 43.452 33.318 1.00 31.21 22 LEU D N 1
ATOM 1983 C CA . LEU D 1 22 ? 51.253 42.659 33.243 1.00 28.80 22 LEU D CA 1
ATOM 1984 C C . LEU D 1 22 ? 51.272 41.856 31.960 1.00 26.03 22 LEU D C 1
ATOM 1985 O O . LEU D 1 22 ? 50.487 40.914 31.795 1.00 35.14 22 LEU D O 1
ATOM 1990 N N . THR D 1 23 ? 52.173 42.221 31.058 1.00 25.61 23 THR D N 1
ATOM 1991 C CA . THR D 1 23 ? 52.293 41.550 29.768 1.00 21.08 23 THR D CA 1
ATOM 1992 C C . THR D 1 23 ? 53.698 41.014 29.563 1.00 32.72 23 THR D C 1
ATOM 1993 O O . THR D 1 23 ? 54.648 41.790 29.400 1.00 22.38 23 THR D O 1
ATOM 1997 N N . ASN D 1 24 ? 53.816 39.685 29.560 1.00 31.51 24 ASN D N 1
ATOM 1998 C CA . ASN D 1 24 ? 55.100 39.014 29.368 1.00 26.79 24 ASN D CA 1
ATOM 1999 C C . ASN D 1 24 ? 56.107 39.501 30.399 1.00 27.00 24 ASN D C 1
ATOM 2000 O O . ASN D 1 24 ? 57.235 39.840 30.065 1.00 21.54 24 ASN D O 1
ATOM 2005 N N . CYS D 1 25 ? 55.668 39.515 31.653 1.00 23.72 25 CYS D N 1
ATOM 2006 C CA . CYS D 1 25 ? 56.467 39.962 32.772 1.00 30.05 25 CYS D CA 1
ATOM 2007 C C . CYS D 1 25 ? 56.697 38.841 33.772 1.00 35.92 25 CYS D C 1
ATOM 2008 O O . CYS D 1 25 ? 55.866 37.937 33.915 1.00 26.13 25 CYS D O 1
ATOM 2025 N N . VAL D 1 27 ? 57.544 38.545 37.705 1.00 17.67 27 VAL D N 1
ATOM 2026 C CA . VAL D 1 27 ? 57.515 39.301 38.944 1.00 19.35 27 VAL D CA 1
ATOM 2027 C C . VAL D 1 27 ? 57.853 38.435 40.147 1.00 31.50 27 VAL D C 1
ATOM 2028 O O . VAL D 1 27 ? 57.134 37.481 40.460 1.00 37.23 27 VAL D O 1
ATOM 2032 N N . ASP D 1 28 ? 58.943 38.768 40.834 1.00 24.50 28 ASP D N 1
ATOM 2033 C CA . ASP D 1 28 ? 59.360 37.983 41.986 1.00 17.41 28 ASP D CA 1
ATOM 2034 C C . ASP D 1 28 ? 59.426 38.796 43.258 1.00 15.60 28 ASP D C 1
ATOM 2035 O O . ASP D 1 28 ? 60.064 39.853 43.284 1.00 22.66 28 ASP D O 1
ATOM 2040 N N . LYS D 1 29 ? 58.787 38.281 44.308 1.00 23.96 29 LYS D N 1
ATOM 2041 C CA . LYS D 1 29 ? 58.709 38.938 45.618 1.00 34.09 29 LYS D CA 1
ATOM 2042 C C . LYS D 1 29 ? 58.626 40.453 45.461 1.00 37.14 29 LYS D C 1
ATOM 2043 O O . LYS D 1 29 ? 59.427 41.216 46.017 1.00 38.05 29 LYS D O 1
ATOM 2049 N N . SER D 1 30 ? 57.640 40.873 44.677 1.00 34.09 30 SER D N 1
ATOM 2050 C CA . SER D 1 30 ? 57.416 42.281 44.398 1.00 30.48 30 SER D CA 1
ATOM 2051 C C . SER D 1 30 ? 55.954 42.690 44.556 1.00 32.85 30 SER D C 1
ATOM 2052 O O . SER D 1 30 ? 55.050 41.852 44.657 1.00 22.39 30 SER D O 1
ATOM 2055 N N . GLU D 1 31 ? 55.739 43.997 44.577 1.00 32.55 31 GLU D N 1
ATOM 2056 C CA . GLU D 1 31 ? 54.409 44.566 44.695 1.00 23.83 31 GLU D CA 1
ATOM 2057 C C . GLU D 1 31 ? 54.271 45.489 43.504 1.00 31.22 31 GLU D C 1
ATOM 2058 O O . GLU D 1 31 ? 55.135 46.340 43.271 1.00 26.83 31 GLU D O 1
ATOM 2064 N N . VAL D 1 32 ? 53.199 45.304 42.742 1.00 24.50 32 VAL D N 1
ATOM 2065 C CA . VAL D 1 32 ? 52.961 46.112 41.557 1.00 31.17 32 VAL D CA 1
ATOM 2066 C C . VAL D 1 32 ? 51.556 46.729 41.666 1.00 33.57 32 VAL D C 1
ATOM 2067 O O . VAL D 1 32 ? 50.533 46.030 41.660 1.00 30.95 32 VAL D O 1
ATOM 2071 N N . PHE D 1 33 ? 51.539 48.051 41.808 1.00 29.64 33 PHE D N 1
ATOM 2072 C CA . PHE D 1 33 ? 50.314 48.824 41.984 1.00 28.93 33 PHE D CA 1
ATOM 2073 C C . PHE D 1 33 ? 50.100 49.837 40.872 1.00 30.52 33 PHE D C 1
ATOM 2074 O O . PHE D 1 33 ? 50.949 50.706 40.649 1.00 27.96 33 PHE D O 1
ATOM 2082 N N . GLY D 1 34 ? 48.961 49.726 40.190 1.00 29.70 34 GLY D N 1
ATOM 2083 C CA . GLY D 1 34 ? 48.620 50.654 39.125 1.00 26.01 34 GLY D CA 1
ATOM 2084 C C . GLY D 1 34 ? 49.760 50.893 38.179 1.00 31.38 34 GLY D C 1
ATOM 2085 O O . GLY D 1 34 ? 50.104 52.032 37.856 1.00 23.47 34 GLY D O 1
ATOM 2086 N N . THR D 1 35 ? 50.338 49.803 37.702 1.00 31.55 35 THR D N 1
ATOM 2087 C CA . THR D 1 35 ? 51.472 49.912 36.811 1.00 27.04 35 THR D CA 1
ATOM 2088 C C . THR D 1 35 ? 51.295 49.119 35.534 1.00 10.57 35 THR D C 1
ATOM 2089 O O . THR D 1 35 ? 50.502 48.177 35.465 1.00 22.71 35 THR D O 1
ATOM 2093 N N . THR D 1 36 ? 52.014 49.538 34.512 1.00 17.28 36 THR D N 1
ATOM 2094 C CA . THR D 1 36 ? 52.006 48.831 33.243 1.00 31.49 36 THR D CA 1
ATOM 2095 C C . THR D 1 36 ? 53.374 48.139 33.128 1.00 36.31 36 THR D C 1
ATOM 2096 O O . THR D 1 36 ? 54.412 48.808 33.048 1.00 29.74 36 THR D O 1
ATOM 2100 N N . CYS D 1 37 ? 53.365 46.805 33.162 1.00 33.07 37 CYS D N 1
ATOM 2101 C CA . CYS D 1 37 ? 54.594 46.014 33.046 1.00 21.93 37 CYS D CA 1
ATOM 2102 C C . CYS D 1 37 ? 54.606 45.326 31.690 1.00 22.67 37 CYS D C 1
ATOM 2103 O O . CYS D 1 37 ? 53.751 44.489 31.407 1.00 24.72 37 CYS D O 1
ATOM 2106 N N . THR D 1 38 ? 55.577 45.676 30.852 1.00 25.78 38 THR D N 1
ATOM 2107 C CA . THR D 1 38 ? 55.683 45.094 29.518 1.00 24.87 38 THR D CA 1
ATOM 2108 C C . THR D 1 38 ? 57.065 44.478 29.273 1.00 29.18 38 THR D C 1
ATOM 2109 O O . THR D 1 38 ? 58.070 45.191 29.234 1.00 20.60 38 THR D O 1
ATOM 2113 N N . GLY D 1 39 ? 57.101 43.156 29.108 1.00 25.72 39 GLY D N 1
ATOM 2114 C CA . GLY D 1 39 ? 58.356 42.453 28.862 1.00 22.51 39 GLY D CA 1
ATOM 2115 C C . GLY D 1 39 ? 59.481 42.823 29.810 1.00 25.18 39 GLY D C 1
ATOM 2116 O O . GLY D 1 39 ? 60.614 43.082 29.391 1.00 18.97 39 GLY D O 1
ATOM 2117 N N . SER D 1 40 ? 59.169 42.838 31.098 1.00 19.49 40 SER D N 1
ATOM 2118 C CA . SER D 1 40 ? 60.143 43.212 32.103 1.00 21.53 40 SER D CA 1
ATOM 2119 C C . SER D 1 40 ? 60.239 42.184 33.210 1.00 26.48 40 SER D C 1
ATOM 2120 O O . SER D 1 40 ? 59.411 41.274 33.298 1.00 31.73 40 SER D O 1
ATOM 2123 N N . ARG D 1 41 ? 61.258 42.337 34.054 1.00 19.47 41 ARG D N 1
ATOM 2124 C CA . ARG D 1 41 ? 61.444 41.433 35.176 1.00 25.13 41 ARG D CA 1
ATOM 2125 C C . ARG D 1 41 ? 61.592 42.265 36.437 1.00 17.44 41 ARG D C 1
ATOM 2126 O O . ARG D 1 41 ? 62.270 43.287 36.435 1.00 31.77 41 ARG D O 1
ATOM 2134 N N . PHE D 1 42 ? 60.922 41.835 37.500 1.00 22.65 42 PHE D N 1
ATOM 2135 C CA . PHE D 1 42 ? 60.956 42.512 38.784 1.00 15.70 42 PHE D CA 1
ATOM 2136 C C . PHE D 1 42 ? 61.299 41.499 39.834 1.00 23.59 42 PHE D C 1
ATOM 2137 O O . PHE D 1 42 ? 60.751 40.393 39.833 1.00 34.64 42 PHE D O 1
ATOM 2145 N N . ASP D 1 43 ? 62.190 41.888 40.743 1.00 38.98 43 ASP D N 1
ATOM 2146 C CA . ASP D 1 43 ? 62.599 41.041 41.856 1.00 35.49 43 ASP D CA 1
ATOM 214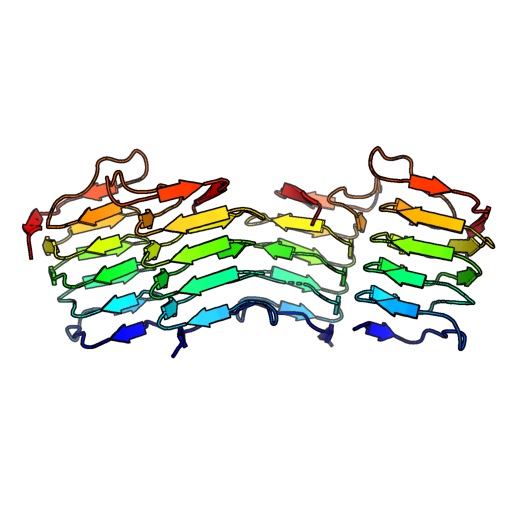7 C C . ASP D 1 43 ? 62.901 41.976 43.026 1.00 34.16 43 ASP D C 1
ATOM 2148 O O . ASP D 1 43 ? 63.845 42.770 42.970 1.00 43.09 43 ASP D O 1
ATOM 2153 N N . GLY D 1 44 ? 62.100 41.890 44.082 1.00 34.15 44 GLY D N 1
ATOM 2154 C CA . GLY D 1 44 ? 62.320 42.751 45.231 1.00 35.84 44 GLY D CA 1
ATOM 2155 C C . GLY D 1 44 ? 62.007 44.213 44.941 1.00 41.47 44 GLY D C 1
ATOM 2156 O O . GLY D 1 44 ? 62.728 45.120 45.352 1.00 30.86 44 GLY D O 1
ATOM 2157 N N . VAL D 1 45 ? 60.921 44.455 44.223 1.00 40.63 45 VAL D N 1
ATOM 2158 C CA . VAL D 1 45 ? 60.550 45.817 43.917 1.00 43.82 45 VAL D CA 1
ATOM 2159 C C . VAL D 1 45 ? 59.111 46.127 44.324 1.00 40.34 45 VAL D C 1
ATOM 2160 O O . VAL D 1 45 ? 58.248 45.247 44.323 1.00 28.07 45 VAL D O 1
ATOM 2164 N N . THR D 1 46 ? 58.888 47.377 44.722 1.00 30.46 46 THR D N 1
ATOM 2165 C CA . THR D 1 46 ? 57.560 47.870 45.059 1.00 30.79 46 THR D CA 1
ATOM 2166 C C . THR D 1 46 ? 57.428 49.038 44.090 1.00 31.52 46 THR D C 1
ATOM 2167 O O . THR D 1 46 ? 58.026 50.099 44.274 1.00 39.30 46 THR D O 1
ATOM 2171 N N . ILE D 1 47 ? 56.670 48.820 43.027 1.00 21.59 47 ILE D N 1
ATOM 2172 C CA . ILE D 1 47 ? 56.518 49.828 41.998 1.00 26.68 47 ILE D CA 1
ATOM 2173 C C . ILE D 1 47 ? 55.069 50.327 41.918 1.00 36.00 47 ILE D C 1
ATOM 2174 O O . ILE D 1 47 ? 54.110 49.536 41.882 1.00 27.91 47 ILE D O 1
ATOM 2179 N N . THR D 1 48 ? 54.921 51.650 41.908 1.00 30.50 48 THR D N 1
ATOM 2180 C CA . THR D 1 48 ? 53.605 52.270 41.881 1.00 32.16 48 THR D CA 1
ATOM 2181 C C . THR D 1 48 ? 53.389 53.208 40.705 1.00 32.03 48 THR D C 1
ATOM 2182 O O . THR D 1 48 ? 54.253 54.013 40.364 1.00 26.52 48 THR D O 1
ATOM 2186 N N . THR D 1 49 ? 52.220 53.089 40.088 1.00 23.12 49 THR D N 1
ATOM 2187 C CA . THR D 1 49 ? 51.831 53.924 38.959 1.00 32.56 49 THR D CA 1
ATOM 2188 C C . THR D 1 49 ? 52.984 54.284 38.045 1.00 32.53 49 THR D C 1
ATOM 2189 O O . THR D 1 49 ? 53.273 55.461 37.833 1.00 30.14 49 THR D O 1
ATOM 2193 N N . SER D 1 50 ? 53.644 53.266 37.498 1.00 38.33 50 SER D N 1
ATOM 2194 C CA . SER D 1 50 ? 54.757 53.509 36.585 1.00 34.90 50 SER D CA 1
ATOM 2195 C C . SER D 1 50 ? 54.601 52.673 35.340 1.00 22.56 50 SER D C 1
ATOM 2196 O O . SER D 1 50 ? 53.672 51.880 35.214 1.00 32.68 50 SER D O 1
ATOM 2199 N N . THR D 1 51 ? 55.520 52.877 34.413 1.00 30.42 51 THR D N 1
ATOM 2200 C CA . THR D 1 51 ? 55.537 52.125 33.180 1.00 31.82 51 THR D CA 1
ATOM 2201 C C . THR D 1 51 ? 56.930 51.542 32.977 1.00 40.21 51 THR D C 1
ATOM 2202 O O . THR D 1 51 ? 57.920 52.280 32.837 1.00 26.76 51 THR D O 1
ATOM 2206 N N . SER D 1 52 ? 56.998 50.212 32.980 1.00 32.29 52 SER D N 1
ATOM 2207 C CA . SER D 1 52 ? 58.259 49.504 32.778 1.00 37.58 52 SER D CA 1
ATOM 2208 C C . SER D 1 52 ? 58.199 48.712 31.488 1.00 27.50 52 SER D C 1
ATOM 2209 O O . SER D 1 52 ? 57.416 47.775 31.368 1.00 31.99 52 SER D O 1
ATOM 2212 N N . THR D 1 53 ? 59.027 49.094 30.527 1.00 29.46 53 THR D N 1
ATOM 2213 C CA . THR D 1 53 ? 59.073 48.427 29.238 1.00 27.61 53 THR D CA 1
ATOM 2214 C C . THR D 1 53 ? 60.441 47.809 28.987 1.00 35.74 53 THR D C 1
ATOM 2215 O O . THR D 1 53 ? 61.472 48.510 28.987 1.00 24.47 53 THR D O 1
ATOM 2219 N N . GLY D 1 54 ? 60.429 46.494 28.770 1.00 24.93 54 GLY D N 1
ATOM 2220 C CA . GLY D 1 54 ? 61.645 45.748 28.495 1.00 27.88 54 GLY D CA 1
ATOM 2221 C C . GLY D 1 54 ? 62.807 46.132 29.385 1.00 30.65 54 GLY D C 1
ATOM 2222 O O . GLY D 1 54 ? 63.873 46.504 28.888 1.00 26.80 54 GLY D O 1
ATOM 2223 N N . SER D 1 55 ? 62.593 46.045 30.698 1.00 24.41 55 SER D N 1
ATOM 2224 C CA . SER D 1 55 ? 63.608 46.386 31.687 1.00 23.79 55 SER D CA 1
ATOM 2225 C C . SER D 1 55 ? 63.643 45.348 32.797 1.00 28.06 55 SER D C 1
ATOM 2226 O O . SER D 1 55 ? 62.660 44.633 33.046 1.00 25.34 55 SER D O 1
ATOM 2229 N N . ARG D 1 56 ? 64.790 45.283 33.463 1.00 25.80 56 ARG D N 1
ATOM 2230 C CA . ARG D 1 56 ? 64.981 44.406 34.609 1.00 35.73 56 ARG D CA 1
ATOM 2231 C C . ARG D 1 56 ? 65.166 45.357 35.790 1.00 35.36 56 ARG D C 1
ATOM 2232 O O . ARG D 1 56 ? 65.999 46.269 35.757 1.00 27.91 56 ARG D O 1
ATOM 2240 N N . ILE D 1 57 ? 64.363 45.153 36.821 1.00 33.45 57 ILE D N 1
ATOM 2241 C CA . ILE D 1 57 ? 64.409 45.997 37.998 1.00 31.67 57 ILE D CA 1
ATOM 2242 C C . ILE D 1 57 ? 64.474 45.099 39.209 1.00 25.65 57 ILE D C 1
ATOM 2243 O O . ILE D 1 57 ? 63.671 44.177 39.353 1.00 35.23 57 ILE D O 1
ATOM 2248 N N . SER D 1 58 ? 65.425 45.354 40.092 1.00 35.51 58 SER D N 1
ATOM 2249 C CA . SER D 1 58 ? 65.518 44.525 41.274 1.00 38.89 58 SER D CA 1
ATOM 2250 C C . SER D 1 58 ? 65.949 45.303 42.491 1.00 37.81 58 SER D C 1
ATOM 2251 O O . SER D 1 58 ? 66.473 46.411 42.397 1.00 25.72 58 SER D O 1
ATOM 2254 N N . GLY D 1 59 ? 65.678 44.711 43.641 1.00 44.98 59 GLY D N 1
ATOM 2255 C CA . GLY D 1 59 ? 66.056 45.308 44.898 1.00 42.71 59 GLY D CA 1
ATOM 2256 C C . GLY D 1 59 ? 67.080 44.359 45.477 1.00 44.34 59 GLY D C 1
ATOM 2257 O O . GLY D 1 59 ? 68.119 44.137 44.860 1.00 48.31 59 GLY D O 1
ATOM 2258 N N . PRO D 1 60 ? 66.798 43.746 46.632 1.00 46.45 60 PRO D N 1
ATOM 2259 C CA . PRO D 1 60 ? 65.552 43.934 47.380 1.00 41.38 60 PRO D CA 1
ATOM 2260 C C . PRO D 1 60 ? 65.429 45.374 47.853 1.00 42.68 60 PRO D C 1
ATOM 2261 O O . PRO D 1 60 ? 66.358 46.168 47.689 1.00 30.50 60 PRO D O 1
ATOM 2265 N N . GLY D 1 61 ? 64.283 45.706 48.434 1.00 34.79 61 GLY D N 1
ATOM 2266 C CA . GLY D 1 61 ? 64.090 47.053 48.943 1.00 39.29 61 GLY D CA 1
ATOM 2267 C C . GLY D 1 61 ? 63.908 48.123 47.888 1.00 35.81 61 GLY D C 1
ATOM 2268 O O . GLY D 1 61 ? 63.796 49.298 48.213 1.00 45.44 61 GLY D O 1
ATOM 2269 N N . CYS D 1 62 ? 63.885 47.729 46.622 1.00 31.07 62 CYS D N 1
ATOM 2270 C CA . CYS D 1 62 ? 63.696 48.692 45.544 1.00 31.77 62 CYS D CA 1
ATOM 2271 C C . CYS D 1 62 ? 62.290 49.302 45.619 1.00 42.56 62 CYS D C 1
ATOM 2272 O O . CYS D 1 62 ? 61.280 48.586 45.730 1.00 25.28 62 CYS D O 1
ATOM 2275 N N . LYS D 1 63 ? 62.231 50.629 45.586 1.00 32.37 63 LYS D N 1
ATOM 2276 C CA . LYS D 1 63 ? 60.958 51.327 45.642 1.00 31.78 63 LYS D CA 1
ATOM 2277 C C . LYS D 1 63 ? 60.930 52.315 44.508 1.00 35.40 63 LYS D C 1
ATOM 2278 O O . LYS D 1 63 ? 61.872 53.091 44.331 1.00 34.58 63 LYS D O 1
ATOM 2284 N N . ILE D 1 64 ? 59.847 52.276 43.738 1.00 27.50 64 ILE D N 1
ATOM 2285 C CA . ILE D 1 64 ? 59.687 53.151 42.583 1.00 27.85 64 ILE D CA 1
ATOM 2286 C C . ILE D 1 64 ? 58.270 53.715 42.506 1.00 32.38 64 ILE D C 1
ATOM 2287 O O . ILE D 1 64 ? 57.291 52.977 42.661 1.00 27.32 64 ILE D O 1
ATOM 2292 N N . SER D 1 65 ? 58.170 55.019 42.246 1.00 32.62 65 SER D N 1
ATOM 2293 C CA . SER D 1 65 ? 56.877 55.688 42.143 1.00 36.56 65 SER D CA 1
ATOM 2294 C C . SER D 1 65 ? 56.814 56.622 40.947 1.00 38.72 65 SER D C 1
ATOM 2295 O O . SER D 1 65 ? 57.692 57.466 40.754 1.00 38.84 65 SER D O 1
ATOM 2298 N N . THR D 1 66 ? 55.757 56.463 40.157 1.00 39.27 66 THR D N 1
ATOM 2299 C CA . THR D 1 66 ? 55.498 57.283 38.987 1.00 36.26 66 THR D CA 1
ATOM 2300 C C . THR D 1 66 ? 56.727 57.556 38.126 1.00 45.60 66 THR D C 1
ATOM 2301 O O . THR D 1 66 ? 57.145 58.710 37.940 1.00 45.34 66 THR D O 1
ATOM 2305 N N . CYS D 1 67 ? 57.300 56.481 37.597 1.00 40.42 67 CYS D N 1
ATOM 2306 C CA . CYS D 1 67 ? 58.464 56.577 36.727 1.00 31.76 67 CYS D CA 1
ATOM 2307 C C . CYS D 1 67 ? 58.235 55.801 35.443 1.00 31.22 67 CYS D C 1
ATOM 2308 O O . CYS D 1 67 ? 57.366 54.925 35.364 1.00 37.38 67 CYS D O 1
ATOM 2311 N N . ILE D 1 68 ? 59.007 56.140 34.424 1.00 34.29 68 ILE D N 1
ATOM 2312 C CA . ILE D 1 68 ? 58.941 55.392 33.189 1.00 37.68 68 ILE D CA 1
ATOM 2313 C C . ILE D 1 68 ? 60.337 54.819 33.001 1.00 41.84 68 ILE D C 1
ATOM 2314 O O . ILE D 1 68 ? 61.317 55.555 32.870 1.00 41.46 68 ILE D O 1
ATOM 2319 N N . ILE D 1 69 ? 60.426 53.497 33.046 1.00 38.70 69 ILE D N 1
ATOM 2320 C CA . ILE D 1 69 ? 61.691 52.817 32.860 1.00 32.60 69 ILE D CA 1
ATOM 2321 C C . ILE D 1 69 ? 61.597 52.074 31.532 1.00 36.68 69 ILE D C 1
ATOM 2322 O O . ILE D 1 69 ? 60.774 51.162 31.374 1.00 34.79 69 ILE D O 1
ATOM 2327 N N . THR D 1 70 ? 62.429 52.478 30.578 1.00 29.52 70 THR D N 1
ATOM 2328 C CA . THR D 1 70 ? 62.425 51.866 29.263 1.00 26.33 70 THR D CA 1
ATOM 2329 C C . THR D 1 70 ? 63.776 51.269 28.930 1.00 35.03 70 THR D C 1
ATOM 2330 O O . THR D 1 70 ? 64.787 51.973 28.896 1.00 32.44 70 THR D O 1
ATOM 2334 N N . GLY D 1 71 ? 63.785 49.961 28.697 1.00 29.11 71 GLY D N 1
ATOM 2335 C CA . GLY D 1 71 ? 65.017 49.285 28.352 1.00 30.37 71 GLY D CA 1
ATOM 2336 C C . GLY D 1 71 ? 66.097 49.506 29.387 1.00 40.23 71 GLY D C 1
ATOM 2337 O O . GLY D 1 71 ? 67.259 49.721 29.045 1.00 44.39 71 GLY D O 1
ATOM 2338 N N . GLY D 1 72 ? 65.709 49.470 30.657 1.00 39.16 72 GLY D N 1
ATOM 2339 C CA . GLY D 1 72 ? 66.674 49.641 31.728 1.00 43.37 72 GLY D CA 1
ATOM 2340 C C . GLY D 1 72 ? 67.013 51.061 32.147 1.00 42.07 72 GLY D C 1
ATOM 2341 O O . GLY D 1 72 ? 67.762 51.261 33.104 1.00 41.76 72 GLY D O 1
ATOM 2342 N N . VAL D 1 73 ? 66.478 52.054 31.452 1.00 37.34 73 VAL D N 1
ATOM 2343 C CA . VAL D 1 73 ? 66.775 53.418 31.839 1.00 38.69 73 VAL D CA 1
ATOM 2344 C C . VAL D 1 73 ? 65.570 54.161 32.416 1.00 46.27 73 VAL D C 1
ATOM 2345 O O . VAL D 1 73 ? 64.553 54.387 31.747 1.00 36.15 73 VAL D O 1
ATOM 2349 N N . PRO D 1 74 ? 65.662 54.517 33.700 1.00 46.75 74 PRO D N 1
ATOM 2350 C CA . PRO D 1 74 ? 64.585 55.242 34.368 1.00 43.44 74 PRO D CA 1
ATOM 2351 C C . PRO D 1 74 ? 64.762 56.708 33.998 1.00 44.49 74 PRO D C 1
ATOM 2352 O O . PRO D 1 74 ? 65.818 57.291 34.235 1.00 45.44 74 PRO D O 1
ATOM 2356 N N . ALA D 1 75 ? 63.737 57.293 33.398 1.00 38.69 75 ALA D N 1
ATOM 2357 C CA . ALA D 1 75 ? 63.807 58.683 32.986 1.00 46.64 75 ALA D CA 1
ATOM 2358 C C . ALA D 1 75 ? 63.649 59.639 34.162 1.00 47.23 75 ALA D C 1
ATOM 2359 O O . ALA D 1 75 ? 62.902 59.366 35.099 1.00 49.70 75 ALA D O 1
ATOM 2361 N N . PRO D 1 76 ? 64.372 60.770 34.132 1.00 50.79 76 PRO D N 1
ATOM 2362 C CA . PRO D 1 76 ? 64.299 61.771 35.198 1.00 55.98 76 PRO D CA 1
ATOM 2363 C C . PRO D 1 76 ? 62.950 62.464 35.123 1.00 56.56 76 PRO D C 1
ATOM 2364 O O . PRO D 1 76 ? 62.423 62.700 34.034 1.00 61.06 76 PRO D O 1
ATOM 2368 N N . SER D 1 77 ? 62.389 62.790 36.277 1.00 61.76 77 SER D N 1
ATOM 2369 C CA . SER D 1 77 ? 61.101 63.461 36.313 1.00 62.80 77 SER D CA 1
ATOM 2370 C C . SER D 1 77 ? 60.852 64.006 37.702 1.00 62.46 77 SER D C 1
ATOM 2371 O O . SER D 1 77 ? 61.395 63.502 38.685 1.00 59.30 77 SER D O 1
ATOM 2374 N N . ALA D 1 78 ? 60.037 65.049 37.777 1.00 62.28 78 ALA D N 1
ATOM 2375 C CA . ALA D 1 78 ? 59.707 65.649 39.054 1.00 61.26 78 ALA D CA 1
ATOM 2376 C C . ALA D 1 78 ? 58.963 64.602 39.869 1.00 58.38 78 ALA D C 1
ATOM 2377 O O . ALA D 1 78 ? 59.199 64.437 41.064 1.00 57.95 78 ALA D O 1
ATOM 2379 N N . ALA D 1 79 ? 58.074 63.882 39.196 1.00 52.85 79 ALA D N 1
ATOM 2380 C CA . ALA D 1 79 ? 57.263 62.856 39.829 1.00 49.43 79 ALA D CA 1
ATOM 2381 C C . ALA D 1 79 ? 57.988 61.539 40.090 1.00 50.29 79 ALA D C 1
ATOM 2382 O O . ALA D 1 79 ? 57.678 60.841 41.051 1.00 53.31 79 ALA D O 1
ATOM 2384 N N . CYS D 1 80 ? 58.947 61.194 39.242 1.00 51.63 80 CYS D N 1
ATOM 2385 C CA . CYS D 1 80 ? 59.655 59.931 39.405 1.00 47.39 80 CYS D CA 1
ATOM 2386 C C . CYS D 1 80 ? 60.545 59.815 40.634 1.00 45.20 80 CYS D C 1
ATOM 2387 O O . CYS D 1 80 ? 61.568 60.490 40.739 1.00 49.84 80 CYS D O 1
ATOM 2390 N N . LYS D 1 81 ? 60.151 58.941 41.558 1.00 40.06 81 LYS D N 1
ATOM 2391 C CA . LYS D 1 81 ? 60.917 58.700 42.772 1.00 36.02 81 LYS D CA 1
ATOM 2392 C C . LYS D 1 81 ? 61.404 57.265 42.748 1.00 42.30 81 LYS D C 1
ATOM 2393 O O . LYS D 1 81 ? 60.624 56.340 42.489 1.00 42.24 81 LYS D O 1
ATOM 2399 N N . ILE D 1 82 ? 62.691 57.087 43.027 1.00 39.35 82 ILE D N 1
ATOM 2400 C CA . ILE D 1 82 ? 63.315 55.766 43.037 1.00 44.12 82 ILE D CA 1
ATOM 2401 C C . ILE D 1 82 ? 64.199 55.608 44.268 1.00 41.83 82 ILE D C 1
ATOM 2402 O O . ILE D 1 82 ? 64.890 56.538 44.667 1.00 54.36 82 ILE D O 1
ATOM 2407 N N . SER D 1 83 ? 64.189 54.419 44.851 1.00 46.38 83 SER D N 1
ATOM 2408 C CA . SER D 1 83 ? 64.984 54.157 46.034 1.00 39.78 83 SER D CA 1
ATOM 2409 C C . SER D 1 83 ? 65.476 52.710 46.130 1.00 43.74 83 SER D C 1
ATOM 2410 O O . SER D 1 83 ? 64.678 51.777 46.224 1.00 38.02 83 SER D O 1
ATOM 2413 N N . GLY D 1 84 ? 66.799 52.543 46.111 1.00 47.00 84 GLY D N 1
ATOM 2414 C CA . GLY D 1 84 ? 67.407 51.225 46.226 1.00 37.23 84 GLY D CA 1
ATOM 2415 C C . GLY D 1 84 ? 67.144 50.246 45.094 1.00 39.43 84 GLY D C 1
ATOM 2416 O O . GLY D 1 84 ? 66.814 49.087 45.347 1.00 41.66 84 GLY D O 1
ATOM 2417 N N . CYS D 1 85 ? 67.305 50.692 43.851 1.00 37.73 85 CYS D N 1
ATOM 2418 C CA . CYS D 1 85 ? 67.063 49.828 42.695 1.00 44.09 85 CYS D CA 1
ATOM 2419 C C . CYS D 1 85 ? 68.244 49.742 41.741 1.00 50.90 85 CYS D C 1
ATOM 2420 O O . CYS D 1 85 ? 68.955 50.722 41.534 1.00 49.44 85 CYS D O 1
ATOM 2423 N N . THR D 1 86 ? 68.432 48.570 41.144 1.00 47.32 86 THR D N 1
ATOM 2424 C CA . THR D 1 86 ? 69.475 48.390 40.147 1.00 51.94 86 THR D CA 1
ATOM 2425 C C . THR D 1 86 ? 68.718 48.120 38.844 1.00 52.82 86 THR D C 1
ATOM 2426 O O . THR D 1 86 ? 67.817 47.283 38.799 1.00 46.72 86 THR D O 1
ATOM 2430 N N . PHE D 1 87 ? 69.064 48.842 37.786 1.00 55.97 87 PHE D N 1
ATOM 2431 C CA . PHE D 1 87 ? 68.366 48.674 36.518 1.00 53.86 87 PHE D CA 1
ATOM 2432 C C . PHE D 1 87 ? 69.168 48.015 35.407 1.00 50.01 87 PHE D C 1
ATOM 2433 O O . PHE D 1 87 ? 70.391 48.114 35.365 1.00 51.58 87 PHE D O 1
ATOM 2441 N N . SER D 1 88 ? 68.462 47.349 34.501 1.00 43.70 88 SER D N 1
ATOM 2442 C CA . SER D 1 88 ? 69.096 46.690 33.370 1.00 39.63 88 SER D CA 1
ATOM 2443 C C . SER D 1 88 ? 68.060 46.435 32.281 1.00 39.78 88 SER D C 1
ATOM 2444 O O . SER D 1 88 ? 66.861 46.509 32.537 1.00 40.86 88 SER D O 1
ATOM 2447 N N . ALA D 1 89 ? 68.532 46.129 31.074 1.00 41.62 89 ALA D N 1
ATOM 2448 C CA . ALA D 1 89 ? 67.662 45.850 29.931 1.00 39.48 89 ALA D CA 1
ATOM 2449 C C . ALA D 1 89 ? 67.188 44.407 29.911 1.00 38.76 89 ALA D C 1
ATOM 2450 O O . ALA D 1 89 ? 67.881 43.507 30.380 1.00 37.19 89 ALA D O 1
ATOM 2452 N N . ASN D 1 90 ? 66.003 44.187 29.355 1.00 38.75 90 ASN D N 1
ATOM 2453 C CA . ASN D 1 90 ? 65.455 42.844 29.260 1.00 42.22 90 ASN D CA 1
ATOM 2454 C C . ASN D 1 90 ? 64.917 42.628 27.859 1.00 49.13 90 ASN D C 1
ATOM 2455 O O . ASN D 1 90 ? 64.608 41.467 27.523 1.00 59.39 90 ASN D O 1
#

Nearest PDB structures (foldseek):
  1l0s-assembly4_D  TM=9.966E-01  e=1.457E-16  Choristoneura fumiferana
  1m8n-assembly3_C  TM=7.286E-01  e=3.064E-13  Choristoneura fumiferana
  1n4i-assembly1_A  TM=9.144E-01  e=3.821E-10  Choristoneura fumiferana
  3ult-assembly2_B  TM=3.416E-01  e=7.906E-01  Lolium perenne
  2wlc-assembly1_A  TM=3.290E-01  e=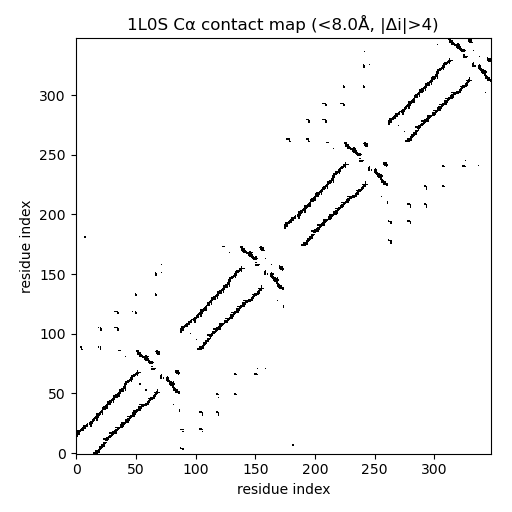5.002E-01  Neisseria meningitidis serogroup Y

CATH classification: 2.160.10.20

Foldseek 3Di:
DEAEACEDEDPQEDDECEYAHCEYYCEAEEVEYEECEYYELEYEYCEYAYQKYKYAVPWYWYNWYHYQFDTDDDPRIDIDRMGMHGD/DEAAACEDEDPLEDEECEYAHCEEYNEYHECEYHACEYEECEYEYVEYAHQKYKYAVVWYWYHWYHYQFRTDDDPGIDIDRIHIHGD/DEAEACEDEDPLEDDECEYAHCEYYNEYEEVEYEECEYYELEYEYLEYAYQKYKYFNVKYWYNWYYYQFRIDDDPRIDIDGMGMHGD/DEAAACEDEDPQEEEECEYDHCEEANEYHECEYHACEYEELEYEYNEYEHQKYKYFVVWYWYHWYAYQFRTDDDPGIDIDGIHMHGD

Sequence (348 aa):
SCTNTNSQLSANSKCEKSTLTNCVDKSEVFGTTCTGSRFDGVTITTSTSTGSRISGPGCKISTCIITGGVPAPSAACKISGCTFSANSCTNTNSQLSANSKCEKSTLTNCVDKSEVFGTTCTGSRFDGVTITTSTSTGSRISGPGCKISTCIITGGVPAPSAACKISGCTFSANSCTNTNSQLSANSKCEKSTLTNCVDKSEVFGTTCTGSRFDGVTITTSTSTGSRISGPGCKISTCIITGGVPAPSAACKISGCTFSANSCTNTNSQLSANSKCEKSTLTNCVDKSEVFGTTCTGSRFDGVTITTSTSTGSRISGPGCKISTCIITGGVPAPSAACKISGCTFSAN